Protein AF-A0A2G5E184-F1 (afdb_monomer)

Radius of gyration: 39.88 Å; Cα contacts (8 Å, |Δi|>4): 101; chains: 1; bounding box: 73×59×107 Å

Foldseek 3Di:
DEAAQPDFDDPDQLLVCCVVPPNLVNLLVVCCVPPPVLVVLVVVLVVVVVVPDPVVNVVSVVVNVVVSVVCVVVSSVVSSVVSRVCGGSVVCVVVVVHVYHDHPVCVVVVVVVVVVVVVVVVVVVVCVPVVVCVVVVVVVVVVVVVVVVVVLVVDPVSVVCVVVVVVVVLVPDDPVVSVVVVVVVVVVVD

InterPro domains:
  IPR011763 Acetyl-coenzyme A carboxyltransferase, C-terminal [PS50989] (1-130)
  IPR029045 ClpP/crotonase-like domain superfamily [SSF52096] (1-130)
  IPR034733 Acetyl-coenzyme A carboxylase carboxyl transferase subunit beta [PF01039] (1-118)
  IPR049076 Acetyl-CoA carboxylase [PTHR45728] (1-126)

Organism: Aquilegia coerulea (NCBI:txid218851)

Mean predicted aligned error: 12.2 Å

Solvent-accessible surface area (backbone atoms only — not comparable to full-atom values): 10664 Å² total; per-residue (Å²): 99,70,38,35,67,86,40,72,62,65,98,57,57,36,65,64,43,32,68,71,78,50,35,71,67,56,48,52,54,50,43,56,74,68,38,67,69,55,36,54,49,52,51,52,39,55,54,37,64,75,71,69,48,68,67,62,42,50,52,44,53,52,53,49,54,52,50,52,63,68,44,44,70,60,52,49,52,53,49,31,54,56,43,48,67,69,17,31,27,65,53,38,39,75,70,60,76,25,80,45,70,44,53,73,92,54,37,65,64,53,49,53,56,51,46,56,51,49,53,52,51,52,54,50,57,63,62,70,33,72,75,78,43,44,67,64,50,48,52,53,50,50,53,53,51,47,55,56,51,50,64,34,69,76,33,76,68,49,53,71,46,42,67,61,51,51,52,55,51,51,73,74,43,57,73,72,60,37,54,54,50,54,52,54,52,49,66,76,74,107

Structure (mmCIF, N/CA/C/O backbone):
data_AF-A0A2G5E184-F1
#
_entry.id   AF-A0A2G5E184-F1
#
loop_
_atom_site.group_PDB
_atom_site.id
_atom_site.type_symbol
_atom_site.label_atom_id
_atom_site.label_alt_id
_atom_site.label_comp_id
_atom_site.label_asym_id
_atom_site.label_entity_id
_atom_site.label_seq_id
_atom_site.pdbx_PDB_ins_code
_atom_site.Cartn_x
_atom_site.Cartn_y
_atom_site.Cartn_z
_atom_site.occupancy
_atom_site.B_iso_or_equiv
_atom_site.auth_seq_id
_atom_site.auth_comp_id
_atom_site.auth_asym_id
_atom_site.auth_atom_id
_atom_site.pdbx_PDB_model_num
ATOM 1 N N . MET A 1 1 ? 7.646 -1.156 -10.607 1.00 93.31 1 MET A N 1
ATOM 2 C CA . MET A 1 1 ? 7.656 -1.938 -9.361 1.00 93.31 1 MET A CA 1
ATOM 3 C C . MET A 1 1 ? 6.503 -2.937 -9.406 1.00 93.31 1 MET A C 1
ATOM 5 O O . MET A 1 1 ? 5.538 -2.663 -10.118 1.00 93.31 1 MET A O 1
ATOM 9 N N . TYR A 1 2 ? 6.636 -4.080 -8.738 1.00 97.06 2 TYR A N 1
ATOM 10 C CA . TYR A 1 2 ? 5.610 -5.126 -8.608 1.00 97.06 2 TYR A CA 1
ATOM 11 C C . TYR A 1 2 ? 5.508 -5.495 -7.127 1.00 97.06 2 TYR A C 1
ATOM 13 O O . TYR A 1 2 ? 6.483 -5.294 -6.402 1.00 97.06 2 TYR A O 1
ATOM 21 N N . ALA A 1 3 ? 4.369 -6.025 -6.699 1.00 97.62 3 ALA A N 1
ATOM 22 C CA . ALA A 1 3 ? 4.177 -6.530 -5.342 1.00 97.62 3 ALA A CA 1
ATOM 23 C C . ALA A 1 3 ? 3.533 -7.917 -5.389 1.00 97.62 3 ALA A C 1
ATOM 25 O O . ALA A 1 3 ? 2.797 -8.222 -6.325 1.00 97.62 3 ALA A O 1
ATOM 26 N N . GLU A 1 4 ? 3.814 -8.749 -4.393 1.00 96.94 4 GLU A N 1
ATOM 27 C CA . GLU A 1 4 ? 3.156 -10.047 -4.229 1.00 96.94 4 GLU A CA 1
ATOM 28 C C . GLU A 1 4 ? 1.764 -9.859 -3.597 1.00 96.94 4 GLU A C 1
ATOM 30 O O . GLU A 1 4 ? 1.488 -8.828 -2.980 1.00 96.94 4 GLU A O 1
ATOM 35 N N . ARG A 1 5 ? 0.849 -10.813 -3.786 1.00 95.69 5 ARG A N 1
ATOM 36 C CA . ARG A 1 5 ? -0.543 -10.704 -3.334 1.00 95.69 5 ARG A CA 1
ATOM 37 C C . ARG A 1 5 ? -0.678 -10.462 -1.830 1.00 95.69 5 ARG A C 1
ATOM 39 O O . ARG A 1 5 ? -1.477 -9.617 -1.432 1.00 95.69 5 ARG A O 1
ATOM 46 N N . THR A 1 6 ? 0.097 -11.158 -1.010 1.00 95.81 6 THR A N 1
ATOM 47 C CA . THR A 1 6 ? 0.139 -11.019 0.454 1.00 95.81 6 THR A CA 1
ATOM 48 C C . THR A 1 6 ? 1.060 -9.902 0.947 1.00 95.81 6 THR A C 1
ATOM 50 O O . THR A 1 6 ? 1.039 -9.577 2.136 1.00 95.81 6 THR A O 1
ATOM 53 N N . ALA A 1 7 ? 1.831 -9.274 0.055 1.00 95.81 7 ALA A N 1
ATOM 54 C CA . ALA A 1 7 ? 2.691 -8.159 0.418 1.00 95.81 7 ALA A CA 1
ATOM 55 C C . ALA A 1 7 ? 1.873 -6.978 0.963 1.00 95.81 7 ALA A C 1
ATOM 57 O O . ALA A 1 7 ? 0.823 -6.603 0.423 1.00 95.81 7 ALA A O 1
ATOM 58 N N . LYS A 1 8 ? 2.407 -6.372 2.025 1.00 95.81 8 LYS A N 1
ATOM 59 C CA . LYS A 1 8 ? 1.892 -5.151 2.639 1.00 95.81 8 LYS A CA 1
ATOM 60 C C . LYS A 1 8 ? 2.833 -3.984 2.368 1.00 95.81 8 LYS A C 1
ATOM 62 O O . LYS A 1 8 ? 4.040 -4.174 2.226 1.00 95.81 8 LYS A O 1
ATOM 67 N N . GLY A 1 9 ? 2.294 -2.775 2.333 1.00 94.75 9 GLY A N 1
ATOM 68 C CA . GLY A 1 9 ? 3.109 -1.570 2.327 1.00 94.75 9 GLY A CA 1
ATOM 69 C C . GLY A 1 9 ? 2.290 -0.291 2.390 1.00 94.75 9 GLY A C 1
ATOM 70 O O . GLY A 1 9 ? 1.296 -0.105 1.684 1.00 94.75 9 GLY A O 1
ATOM 71 N N . ASN A 1 10 ? 2.754 0.602 3.250 1.00 95.00 10 ASN A N 1
ATOM 72 C CA . ASN A 1 10 ? 2.227 1.937 3.459 1.00 95.00 10 ASN A CA 1
ATOM 73 C C . ASN A 1 10 ? 3.329 2.800 4.096 1.00 95.00 10 ASN A C 1
ATOM 75 O O . ASN A 1 10 ? 4.453 2.341 4.284 1.00 95.00 10 ASN A O 1
ATOM 79 N N . VAL A 1 11 ? 3.023 4.062 4.390 1.00 95.19 11 VAL A N 1
ATOM 80 C CA . VAL A 1 11 ? 3.985 5.026 4.947 1.00 95.19 11 VAL A CA 1
ATOM 81 C C . VAL A 1 11 ? 4.430 4.650 6.362 1.00 95.19 11 VAL A C 1
ATOM 83 O O . VAL A 1 11 ? 5.584 4.866 6.713 1.00 95.19 11 VAL A O 1
ATOM 86 N N . LEU A 1 12 ? 3.520 4.106 7.169 1.00 96.19 12 LEU A N 1
ATOM 87 C CA . LEU A 1 12 ? 3.770 3.664 8.539 1.00 96.19 12 LEU A CA 1
ATOM 88 C C . LEU A 1 12 ? 3.183 2.271 8.727 1.00 96.19 12 LEU A C 1
ATOM 90 O O . LEU A 1 12 ? 2.241 1.903 8.023 1.00 96.19 12 LEU A O 1
ATOM 94 N N . GLU A 1 13 ? 3.716 1.543 9.704 1.00 95.12 13 GLU A N 1
ATOM 95 C CA . GLU A 1 13 ? 3.107 0.303 10.172 1.00 95.12 13 GLU A CA 1
ATOM 96 C C . GLU A 1 13 ? 1.688 0.569 10.718 1.00 95.12 13 GLU A C 1
ATOM 98 O O . GLU A 1 13 ? 1.414 1.675 11.208 1.00 95.12 13 GLU A O 1
ATOM 103 N N . PRO A 1 14 ? 0.773 -0.413 10.630 1.00 96.62 14 PRO A N 1
ATOM 104 C CA . PRO A 1 14 ? -0.610 -0.278 11.085 1.00 96.62 14 PRO A CA 1
ATOM 105 C C . PRO A 1 14 ? -0.734 0.260 12.516 1.00 96.62 14 PRO A C 1
ATOM 107 O O . PRO A 1 14 ? -1.557 1.136 12.776 1.00 96.62 14 PRO A O 1
ATOM 110 N N . GLU A 1 15 ? 0.117 -0.214 13.424 1.00 95.06 15 GLU A N 1
AT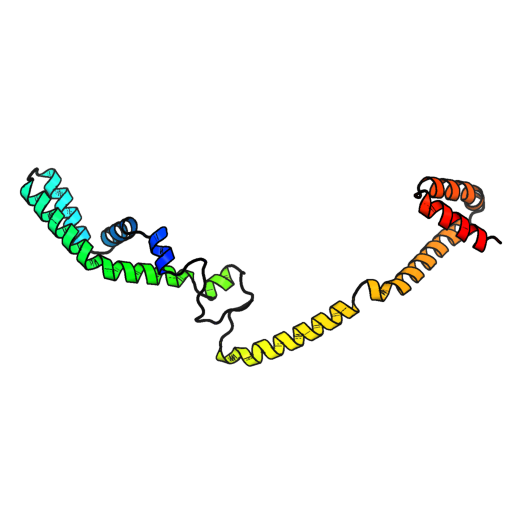OM 111 C CA . GLU A 1 15 ? 0.192 0.191 14.826 1.00 95.06 15 GLU A CA 1
ATOM 112 C C . GLU A 1 15 ? 0.540 1.681 14.957 1.00 95.06 15 GLU A C 1
ATOM 114 O O . GLU A 1 15 ? -0.166 2.438 15.622 1.00 95.06 15 GLU A O 1
ATOM 119 N N . GLY A 1 16 ? 1.561 2.147 14.233 1.00 96.12 16 GLY A N 1
ATOM 120 C CA . GLY A 1 16 ? 1.913 3.568 14.204 1.00 96.12 16 GLY A CA 1
ATOM 121 C C . GLY A 1 16 ? 0.831 4.431 13.546 1.00 96.12 16 GLY A C 1
ATOM 122 O O . GLY A 1 16 ? 0.606 5.578 13.938 1.00 96.12 16 GLY A O 1
ATOM 123 N N . MET A 1 17 ? 0.108 3.890 12.559 1.00 95.88 17 MET A N 1
ATOM 124 C CA . MET A 1 17 ? -0.996 4.602 11.915 1.00 95.88 17 MET A CA 1
ATOM 125 C C . MET A 1 17 ? -2.152 4.854 12.891 1.00 95.88 17 MET A C 1
ATOM 127 O O . MET A 1 17 ? -2.683 5.972 12.920 1.00 95.88 17 MET A O 1
ATOM 131 N N . ILE A 1 18 ? -2.549 3.848 13.678 1.00 96.56 18 ILE A N 1
ATOM 132 C CA . ILE A 1 18 ? -3.665 3.987 14.622 1.00 96.56 18 ILE A CA 1
ATOM 133 C C . ILE A 1 18 ? -3.325 4.958 15.755 1.00 96.56 18 ILE A C 1
ATOM 135 O O . ILE A 1 18 ? -4.170 5.769 16.122 1.00 96.56 18 ILE A O 1
ATOM 139 N N . GLU A 1 19 ? -2.078 4.991 16.226 1.00 95.12 19 GLU A N 1
ATOM 140 C CA . GLU A 1 19 ? -1.644 5.941 17.259 1.00 95.12 19 GLU A CA 1
ATOM 141 C C . GLU A 1 19 ? -1.741 7.407 16.811 1.00 95.12 19 GLU A C 1
ATOM 143 O O . GLU A 1 19 ? -1.894 8.309 17.636 1.00 95.12 19 GLU A O 1
ATOM 148 N N . ILE A 1 20 ? -1.701 7.663 15.502 1.00 95.69 20 ILE A N 1
ATOM 149 C CA . ILE A 1 20 ? -1.806 9.016 14.948 1.00 95.69 20 ILE A CA 1
ATOM 150 C C . ILE A 1 20 ? -3.247 9.336 14.543 1.00 95.69 20 ILE A C 1
ATOM 152 O O . ILE A 1 20 ? -3.762 10.408 14.869 1.00 95.69 20 ILE A O 1
ATOM 156 N N . LYS A 1 21 ? -3.896 8.434 13.798 1.00 94.56 21 LYS A N 1
ATOM 157 C CA . LYS A 1 21 ? -5.174 8.707 13.117 1.00 94.56 21 LYS A CA 1
ATOM 158 C C . LYS A 1 21 ? -6.400 8.110 13.796 1.00 94.56 21 LYS A C 1
ATOM 160 O O . LYS A 1 21 ? -7.506 8.544 13.489 1.00 94.56 21 LYS A O 1
ATOM 165 N N . PHE A 1 22 ? -6.232 7.128 14.672 1.00 95.94 22 PHE A N 1
ATOM 166 C CA . PHE A 1 22 ? -7.335 6.392 15.285 1.00 95.94 22 PHE A CA 1
ATOM 167 C C . PHE A 1 22 ? -7.047 6.131 16.765 1.00 95.94 22 PHE A C 1
ATOM 169 O O . PHE A 1 22 ? -6.906 4.994 17.219 1.00 95.94 22 PHE A O 1
ATOM 176 N N . ARG A 1 23 ? -6.893 7.234 17.504 1.00 94.44 23 ARG A N 1
ATOM 177 C CA . ARG A 1 23 ? -6.464 7.245 18.903 1.00 94.44 23 ARG A CA 1
ATOM 178 C C . ARG A 1 23 ? -7.585 6.739 19.804 1.00 94.44 23 ARG A C 1
ATOM 180 O O . ARG A 1 23 ? -8.706 6.461 19.378 1.00 94.44 23 ARG A O 1
ATOM 187 N N . THR A 1 24 ? -7.303 6.682 21.103 1.00 94.31 24 THR A N 1
ATOM 188 C CA . THR A 1 24 ? -8.262 6.250 22.127 1.00 94.31 24 THR A CA 1
ATOM 189 C C . THR A 1 24 ? -9.613 6.953 22.011 1.00 94.31 24 THR A C 1
ATOM 191 O O . THR A 1 24 ? -10.640 6.319 22.214 1.00 94.31 24 THR A O 1
ATOM 194 N N . LYS A 1 25 ? -9.645 8.238 21.639 1.00 95.69 25 LYS A N 1
ATOM 195 C CA . LYS A 1 25 ? -10.901 8.973 21.458 1.00 95.69 25 LYS A CA 1
ATOM 196 C C . LYS A 1 25 ? -11.768 8.349 20.358 1.00 95.69 25 LYS A C 1
ATOM 198 O O . LYS A 1 25 ? -12.926 8.028 20.610 1.00 95.69 25 LYS A O 1
ATOM 203 N N . GLU A 1 26 ? -11.207 8.145 19.171 1.00 96.81 26 GLU A N 1
ATOM 204 C CA . GLU A 1 26 ? -11.911 7.565 18.026 1.00 96.81 26 GLU A CA 1
ATOM 205 C C . GLU A 1 26 ? -12.304 6.096 18.290 1.00 96.81 26 GLU A C 1
ATOM 207 O O . GLU A 1 26 ? -13.384 5.652 17.885 1.00 96.81 26 GLU A O 1
ATOM 212 N N . LEU A 1 27 ? -11.486 5.356 19.052 1.00 95.94 27 LEU A N 1
ATOM 213 C CA . LEU A 1 27 ? -11.823 4.008 19.525 1.00 95.94 27 LEU A CA 1
ATOM 214 C C . LEU A 1 27 ? -13.053 4.012 20.446 1.00 95.94 27 LEU A C 1
ATOM 216 O O . LEU A 1 27 ? -13.963 3.210 20.241 1.00 95.94 27 LEU A O 1
ATOM 220 N N . LEU A 1 28 ? -13.115 4.923 21.423 1.00 95.75 28 LEU A N 1
ATOM 221 C CA . LEU A 1 28 ? -14.251 5.052 22.347 1.00 95.75 28 LEU A CA 1
ATOM 222 C C . LEU A 1 28 ? -15.544 5.468 21.626 1.00 95.75 28 LEU A C 1
ATOM 224 O O . LEU A 1 28 ? -16.632 4.994 21.970 1.00 95.75 28 LEU A O 1
ATOM 228 N N . GLU A 1 29 ? -15.438 6.322 20.606 1.00 95.94 29 GLU A N 1
ATOM 229 C CA . GLU A 1 29 ? -16.561 6.665 19.725 1.00 95.94 29 GLU A CA 1
ATOM 230 C C . GLU A 1 29 ? -17.058 5.428 18.960 1.00 95.94 29 GLU A C 1
ATOM 232 O O . GLU A 1 29 ? -18.263 5.170 18.913 1.00 95.94 29 GLU A O 1
ATOM 237 N N . CYS A 1 30 ? -16.147 4.601 18.437 1.00 96.19 30 CYS A N 1
ATOM 238 C CA . CYS A 1 30 ? -16.511 3.356 17.759 1.00 96.19 30 CYS A CA 1
ATOM 239 C C . CYS A 1 30 ? -17.146 2.324 18.694 1.00 96.19 30 CYS A C 1
ATOM 241 O O . CYS A 1 30 ? -18.148 1.716 18.317 1.00 96.19 30 CYS A O 1
ATOM 243 N N . MET A 1 31 ? -16.629 2.166 19.916 1.00 96.44 31 MET A N 1
ATOM 244 C CA . MET A 1 31 ? -17.258 1.327 20.943 1.00 96.44 31 MET A CA 1
ATOM 245 C C . MET A 1 31 ? -18.684 1.794 21.231 1.00 96.44 31 MET A C 1
ATOM 247 O O . MET A 1 31 ? -19.596 0.978 21.301 1.00 96.44 31 MET A O 1
ATOM 251 N N . GLY A 1 32 ? -18.895 3.110 21.335 1.00 95.19 32 GLY A N 1
ATOM 252 C CA . GLY A 1 32 ? -20.218 3.695 21.558 1.00 95.19 32 GLY A CA 1
ATOM 253 C C . GLY A 1 32 ? -21.198 3.539 20.402 1.00 95.19 32 GLY A C 1
ATOM 254 O O . GLY A 1 32 ? -22.386 3.741 20.614 1.00 95.19 32 GLY A O 1
ATOM 255 N N . ARG A 1 33 ? -20.723 3.179 19.208 1.00 96.81 33 ARG A N 1
ATOM 256 C CA . ARG A 1 33 ? -21.561 2.922 18.033 1.00 96.81 33 ARG A CA 1
ATOM 257 C C . ARG A 1 33 ? -21.873 1.438 17.832 1.00 96.81 33 ARG A C 1
ATOM 259 O O . ARG A 1 33 ? -22.867 1.128 17.187 1.00 96.81 33 ARG A O 1
ATOM 266 N N . LEU A 1 34 ? -21.012 0.540 18.315 1.00 96.25 34 LEU A N 1
ATOM 267 C CA . LEU A 1 34 ? -21.062 -0.889 17.982 1.00 96.25 34 LEU A CA 1
ATOM 268 C C . LEU A 1 34 ? -21.329 -1.809 19.184 1.00 96.25 34 LEU A C 1
ATOM 270 O O . LEU A 1 34 ? -21.931 -2.864 18.998 1.00 96.25 34 LEU A O 1
ATOM 274 N N . ASP A 1 35 ? -20.898 -1.460 20.402 1.00 97.00 35 ASP A N 1
ATOM 275 C CA . ASP A 1 35 ? -21.120 -2.299 21.588 1.00 97.00 35 ASP A CA 1
ATOM 276 C C . ASP A 1 35 ? -22.494 -2.016 22.209 1.00 97.00 35 ASP A C 1
ATOM 278 O O . ASP A 1 35 ? -22.711 -0.975 22.829 1.00 97.00 35 ASP A O 1
ATOM 282 N N . GLN A 1 36 ? -23.418 -2.973 22.085 1.00 96.88 36 GLN A N 1
ATOM 283 C CA . GLN A 1 36 ? -24.790 -2.826 22.582 1.00 96.88 36 GLN A CA 1
ATOM 284 C C . GLN A 1 36 ? -24.855 -2.546 24.090 1.00 96.88 36 GLN A C 1
ATOM 286 O O . GLN A 1 36 ? -25.691 -1.769 24.545 1.00 96.88 36 GLN A O 1
ATOM 291 N N . HIS A 1 37 ? -23.969 -3.154 24.884 1.00 96.06 37 HIS A N 1
ATOM 292 C CA . HIS A 1 37 ? -23.958 -2.943 26.329 1.00 96.06 37 HIS A CA 1
ATOM 293 C C . HIS A 1 37 ? -23.551 -1.506 26.681 1.00 96.06 37 HIS A C 1
ATOM 295 O O . HIS A 1 37 ? -24.204 -0.859 27.499 1.00 96.06 37 HIS A O 1
ATOM 301 N N . LEU A 1 38 ? -22.521 -0.975 26.019 1.00 95.62 38 LEU A N 1
ATOM 302 C CA . LEU A 1 38 ? -22.089 0.408 26.184 1.00 95.62 38 LEU A CA 1
ATOM 303 C C . LEU A 1 38 ? -23.154 1.415 25.728 1.00 95.62 38 LEU A C 1
ATOM 305 O O . LEU A 1 38 ? -23.320 2.449 26.375 1.00 95.62 38 LEU A O 1
ATOM 309 N N . ILE A 1 39 ? -23.878 1.111 24.645 1.00 96.75 39 ILE A N 1
ATOM 310 C CA . ILE A 1 39 ? -25.011 1.915 24.160 1.00 96.75 39 ILE A CA 1
ATOM 311 C C . ILE A 1 39 ? -26.092 1.995 25.242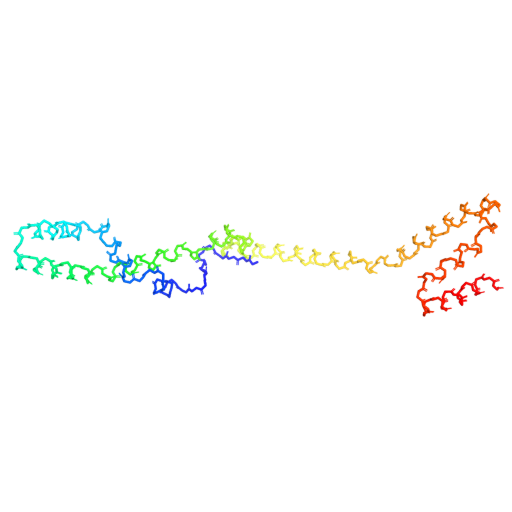 1.00 96.75 39 ILE A C 1
ATOM 313 O O . ILE A 1 39 ? -26.420 3.092 25.692 1.00 96.75 39 ILE A O 1
ATOM 317 N N . ASN A 1 40 ? -26.546 0.848 25.755 1.00 97.06 40 ASN A N 1
ATOM 318 C CA . ASN A 1 40 ? -27.580 0.786 26.791 1.00 97.06 40 ASN A CA 1
ATOM 319 C C . ASN A 1 40 ? -27.159 1.528 28.077 1.00 97.06 40 ASN A C 1
ATOM 321 O O . ASN A 1 40 ? -27.965 2.223 28.702 1.00 97.06 40 ASN A O 1
ATOM 325 N N . LEU A 1 41 ? -25.887 1.412 28.482 1.00 95.38 41 LEU A N 1
ATOM 326 C CA . LEU A 1 41 ? -25.347 2.131 29.642 1.00 95.38 41 LEU A CA 1
ATOM 327 C C . LEU A 1 41 ? -25.313 3.648 29.412 1.00 95.38 41 LEU A C 1
ATOM 329 O O . LEU A 1 41 ? -25.629 4.415 30.323 1.00 95.38 41 LEU A O 1
ATOM 333 N N . LYS A 1 42 ? -24.947 4.097 28.204 1.00 94.25 42 LYS A N 1
ATOM 334 C CA . LYS A 1 42 ? -24.945 5.521 27.837 1.00 94.25 42 LYS A CA 1
ATOM 335 C C . LYS A 1 42 ? -26.362 6.091 27.786 1.00 94.25 42 LYS A C 1
ATOM 337 O O . LYS A 1 42 ? -26.567 7.195 28.283 1.00 94.25 42 LYS A O 1
ATOM 342 N N . GLU A 1 43 ? -27.333 5.350 27.264 1.00 94.69 43 GLU A N 1
ATOM 343 C CA . GLU A 1 43 ? -28.753 5.729 27.294 1.00 94.69 43 GLU A CA 1
ATOM 344 C C . GLU A 1 43 ? -29.275 5.839 28.732 1.00 94.69 43 GLU A C 1
ATOM 346 O O . GLU A 1 43 ? -29.851 6.862 29.107 1.00 94.69 43 GLU A O 1
ATOM 351 N N . SER A 1 44 ? -28.974 4.844 29.574 1.00 92.69 44 SER A N 1
ATOM 352 C CA . SER A 1 44 ? -29.329 4.855 31.001 1.00 92.69 44 SER A CA 1
ATOM 353 C C . SER A 1 44 ? -28.710 6.047 31.738 1.00 92.69 44 SER A C 1
ATOM 355 O O . SER A 1 44 ? -29.360 6.674 32.574 1.00 92.69 44 SER A O 1
ATOM 357 N N . LEU A 1 45 ? -27.468 6.414 31.401 1.00 93.19 45 LEU A N 1
ATOM 358 C CA . LEU A 1 45 ? -26.798 7.590 31.959 1.00 93.19 45 LEU A CA 1
ATOM 359 C C . LEU A 1 45 ? -27.495 8.894 31.548 1.00 93.19 45 LEU A C 1
ATOM 361 O O . LEU A 1 45 ? -27.609 9.801 32.372 1.00 93.19 45 LEU A O 1
ATOM 365 N N . GLN A 1 46 ? -27.955 9.010 30.2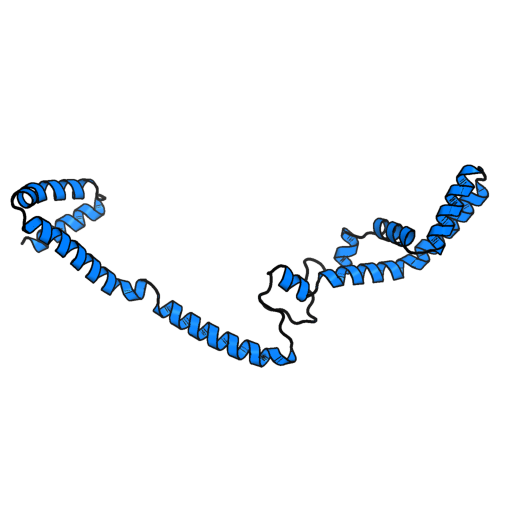98 1.00 91.44 46 GLN A N 1
ATOM 366 C CA . GLN A 1 46 ? -28.696 10.192 29.846 1.00 91.44 46 GLN A CA 1
ATOM 367 C C . GLN A 1 46 ? -30.061 10.301 30.530 1.00 91.44 46 GLN A C 1
ATOM 369 O O . GLN A 1 46 ? -30.428 11.389 30.969 1.00 91.44 46 GLN A O 1
ATOM 374 N N . ALA A 1 47 ? -30.771 9.183 30.706 1.00 89.69 47 ALA A N 1
ATOM 375 C CA . ALA A 1 47 ? -32.028 9.157 31.449 1.00 89.69 47 ALA A CA 1
ATOM 376 C C . ALA A 1 47 ? -31.835 9.581 32.920 1.00 89.69 47 ALA A C 1
ATOM 378 O O . ALA A 1 47 ? -32.554 10.450 33.413 1.00 89.69 47 ALA A O 1
ATOM 379 N N . ALA A 1 48 ? -30.810 9.050 33.598 1.00 88.00 48 ALA A N 1
ATOM 380 C CA . ALA A 1 48 ? -30.505 9.376 34.996 1.00 88.00 48 ALA A CA 1
ATOM 381 C C . ALA A 1 48 ? -30.054 10.837 35.207 1.00 88.00 48 ALA A C 1
ATOM 383 O O . ALA A 1 48 ? -30.285 11.425 36.263 1.00 88.00 48 ALA A O 1
ATOM 384 N N . ARG A 1 49 ? -29.434 11.463 34.195 1.00 86.00 49 ARG A N 1
ATOM 385 C CA . ARG A 1 49 ? -29.114 12.903 34.228 1.00 86.00 49 ARG A CA 1
ATOM 386 C C . ARG A 1 49 ? -30.365 13.779 34.250 1.00 86.00 49 ARG A C 1
ATOM 388 O O . ARG A 1 49 ? -30.318 14.853 34.839 1.00 86.00 49 ARG A O 1
ATOM 395 N N . GLY A 1 50 ? -31.458 13.325 33.636 1.00 81.75 50 GLY A N 1
ATOM 396 C CA . GLY A 1 50 ? -32.748 14.014 33.671 1.00 81.75 50 GLY A CA 1
ATOM 397 C C . GLY A 1 50 ? -33.468 13.900 35.019 1.00 81.75 50 GLY A C 1
ATOM 398 O O . GLY A 1 50 ? -34.215 14.804 35.375 1.00 81.75 50 GLY A O 1
ATOM 399 N N . SER A 1 51 ? -33.229 12.826 35.783 1.00 77.50 51 SER A N 1
ATOM 400 C CA . SER A 1 51 ? -33.884 12.583 37.079 1.00 77.50 51 SER A CA 1
ATOM 401 C C . SER A 1 51 ? -33.160 13.198 38.284 1.00 77.50 51 SER A C 1
ATOM 403 O O . SER A 1 51 ? -33.761 13.315 39.347 1.00 77.50 51 SER A O 1
ATOM 405 N N . GLY A 1 52 ? -31.896 13.612 38.137 1.00 78.19 52 GLY A N 1
ATOM 406 C CA . GLY A 1 52 ? -31.182 14.416 39.137 1.00 78.19 52 GLY A CA 1
ATOM 407 C C . GLY A 1 52 ? -30.566 13.657 40.321 1.00 78.19 52 GLY A C 1
ATOM 408 O O . GLY A 1 52 ? -30.185 14.309 41.287 1.00 78.19 52 GLY A O 1
ATOM 409 N N . ASP A 1 53 ? -30.430 12.324 40.263 1.00 82.88 53 ASP A N 1
ATOM 410 C CA . ASP A 1 53 ? -29.764 11.526 41.311 1.00 82.88 53 ASP A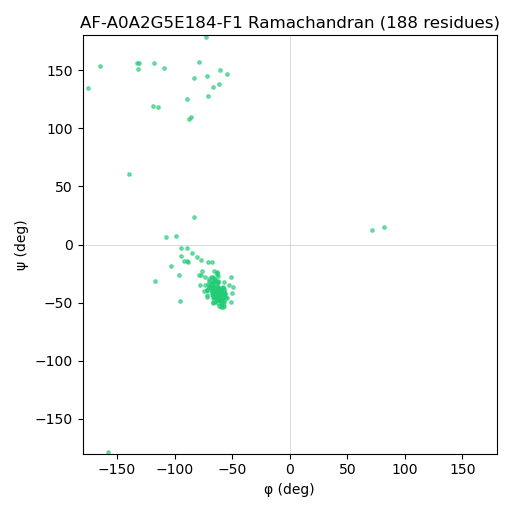 CA 1
ATOM 411 C C . ASP A 1 53 ? -28.240 11.425 41.058 1.00 82.88 53 ASP A C 1
ATOM 413 O O . ASP A 1 53 ? -27.809 10.711 40.140 1.00 82.88 53 ASP A O 1
ATOM 417 N N . PRO A 1 54 ? -27.388 12.100 41.857 1.00 84.50 54 PRO A N 1
ATOM 418 C CA . PRO A 1 54 ? -25.942 12.093 41.649 1.00 84.50 54 PRO A CA 1
ATOM 419 C C . PRO A 1 54 ? -25.296 10.717 41.879 1.00 84.50 54 PRO A C 1
ATOM 421 O O . PRO A 1 54 ? -24.269 10.421 41.263 1.00 84.50 54 PRO A O 1
ATOM 424 N N . GLY A 1 55 ? -25.878 9.871 42.739 1.00 88.19 55 GLY A N 1
ATOM 425 C CA . GLY A 1 55 ? -25.314 8.568 43.104 1.00 88.19 55 GLY A CA 1
ATOM 426 C C . GLY A 1 55 ? -25.413 7.555 41.965 1.00 88.19 55 GLY A C 1
ATOM 427 O O . GLY A 1 55 ? -24.427 6.901 41.614 1.00 88.19 55 GLY A O 1
ATOM 428 N N . VAL A 1 56 ? -26.582 7.486 41.323 1.00 88.75 56 VAL A N 1
ATOM 429 C CA . VAL A 1 56 ? -26.825 6.613 40.161 1.00 88.75 56 VAL A CA 1
ATOM 430 C C . VAL A 1 56 ? -25.987 7.053 38.959 1.00 88.75 56 VAL A C 1
ATOM 432 O O . VAL A 1 56 ? -25.403 6.216 38.266 1.00 88.75 56 VAL A O 1
ATOM 435 N N . VAL A 1 57 ? -25.859 8.366 38.738 1.00 91.50 57 VAL A N 1
ATOM 436 C CA . VAL A 1 57 ? -25.030 8.922 37.657 1.00 91.50 57 VAL A CA 1
ATOM 437 C C . VAL A 1 57 ? -23.561 8.524 37.819 1.00 91.50 57 VAL A C 1
ATOM 439 O O . VAL A 1 57 ? -22.921 8.148 36.833 1.00 91.50 57 VAL A O 1
ATOM 442 N N . GLU A 1 58 ? -23.008 8.581 39.033 1.00 92.81 58 GLU A N 1
ATOM 443 C CA . GLU A 1 58 ? -21.608 8.204 39.248 1.00 92.81 58 GLU A CA 1
ATOM 444 C C . GLU A 1 58 ? -21.394 6.688 39.128 1.00 92.81 58 GLU A C 1
ATOM 446 O O . GLU A 1 58 ? -20.434 6.261 38.481 1.00 92.81 58 GLU A O 1
ATOM 451 N N . ALA A 1 59 ? -22.327 5.870 39.626 1.00 93.88 59 ALA A N 1
ATOM 452 C CA . ALA A 1 59 ? -22.287 4.417 39.450 1.00 93.88 59 ALA A CA 1
ATOM 453 C C . ALA A 1 59 ? -22.274 4.012 37.962 1.00 93.88 59 ALA A C 1
ATOM 455 O O . ALA A 1 59 ? -21.446 3.198 37.544 1.00 93.88 59 ALA A O 1
ATOM 456 N N . LEU A 1 60 ? -23.124 4.634 37.136 1.00 94.25 60 LEU A N 1
ATOM 457 C CA . LEU A 1 60 ? -23.175 4.381 35.692 1.00 94.25 60 LEU A CA 1
ATOM 458 C C . LEU A 1 60 ? -21.881 4.801 34.979 1.00 94.25 60 LEU A C 1
ATOM 460 O O . LEU A 1 60 ? -21.381 4.062 34.132 1.00 94.25 60 LEU A O 1
ATOM 464 N N . LYS A 1 61 ? -21.270 5.937 35.346 1.00 94.75 61 LYS A N 1
ATOM 465 C CA . LYS A 1 61 ? -19.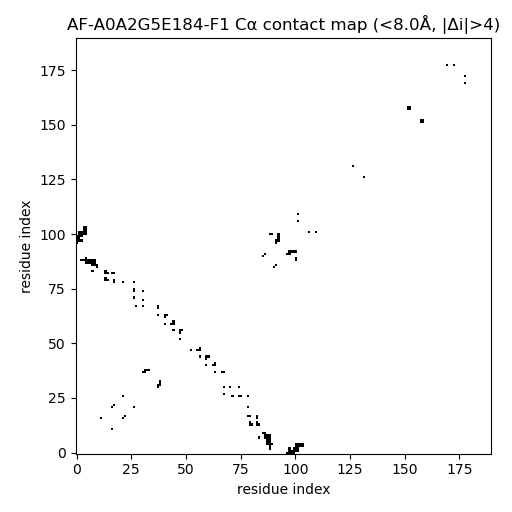959 6.333 34.791 1.00 94.75 61 LYS A CA 1
ATOM 466 C C . LYS A 1 61 ? -18.852 5.339 35.137 1.00 94.75 61 LYS A C 1
ATOM 468 O O . LYS A 1 61 ? -17.941 5.140 34.333 1.00 94.75 61 LYS A O 1
ATOM 473 N N . VAL A 1 62 ? -18.873 4.757 36.337 1.00 96.31 62 VAL A N 1
ATOM 474 C CA . VAL A 1 62 ? -17.900 3.727 36.736 1.00 96.31 62 VAL A CA 1
ATOM 475 C C . VAL A 1 62 ? -18.093 2.461 35.900 1.00 96.31 62 VAL A C 1
ATOM 477 O O . VAL A 1 62 ? -17.111 1.922 35.389 1.00 96.31 62 VAL A O 1
ATOM 480 N N . GLN A 1 63 ? -19.339 2.029 35.683 1.00 96.19 63 GLN A N 1
ATOM 481 C CA . GLN A 1 63 ? -19.644 0.874 34.830 1.00 96.19 63 GLN A CA 1
ATOM 482 C C . GLN A 1 63 ? -19.215 1.096 33.375 1.00 96.19 63 GLN A C 1
ATOM 484 O O . GLN A 1 63 ? -18.570 0.223 32.794 1.00 96.19 63 GLN A O 1
ATOM 489 N N . ILE A 1 64 ? -19.483 2.281 32.813 1.00 96.19 64 ILE A N 1
ATOM 490 C CA . ILE A 1 64 ? -19.040 2.651 31.461 1.00 96.19 64 ILE A CA 1
ATOM 491 C C . ILE A 1 64 ? -17.514 2.588 31.369 1.00 96.19 64 ILE A C 1
ATOM 493 O O . ILE A 1 64 ? -16.994 1.868 30.523 1.00 96.19 64 ILE A O 1
ATOM 497 N N . ARG A 1 65 ? -16.786 3.243 32.285 1.00 96.19 65 ARG A N 1
ATOM 498 C CA . ARG A 1 65 ? -15.310 3.216 32.297 1.00 96.19 65 ARG A CA 1
ATOM 499 C C . ARG A 1 65 ? -14.752 1.796 32.431 1.00 96.19 65 ARG A C 1
ATOM 501 O O . ARG A 1 65 ? -13.748 1.467 31.801 1.00 96.19 65 ARG A O 1
ATOM 508 N N . SER A 1 66 ? -15.400 0.946 33.228 1.00 97.25 66 SER A N 1
ATOM 509 C CA . SER A 1 66 ? -15.030 -0.467 33.369 1.00 97.25 66 SER A CA 1
ATOM 510 C C . SER A 1 66 ? -15.190 -1.224 32.046 1.00 97.25 66 SER A C 1
ATOM 512 O O . SER A 1 66 ? -14.256 -1.896 31.604 1.00 97.25 66 SER A O 1
ATOM 514 N N . ARG A 1 67 ? -16.331 -1.057 31.363 1.00 96.75 67 ARG A N 1
ATOM 515 C CA . ARG A 1 67 ? -16.596 -1.688 30.064 1.00 96.75 67 ARG A CA 1
ATOM 516 C C . ARG A 1 67 ? -15.655 -1.180 28.972 1.00 96.75 67 ARG A C 1
ATOM 518 O O . ARG A 1 67 ? -15.110 -1.993 28.233 1.00 96.75 67 ARG A O 1
ATOM 525 N N . GLU A 1 68 ? -15.409 0.127 28.900 1.00 96.75 68 GLU A N 1
ATOM 526 C CA . GLU A 1 68 ? -14.454 0.728 27.953 1.00 96.75 68 GLU A CA 1
ATOM 527 C C . GLU A 1 68 ? -13.055 0.133 28.133 1.00 96.75 68 GLU A C 1
ATOM 529 O O . GLU A 1 68 ? -12.425 -0.284 27.163 1.00 96.75 68 GLU A O 1
ATOM 534 N N . LYS A 1 69 ? -12.598 -0.005 29.384 1.00 96.69 69 LYS A N 1
ATOM 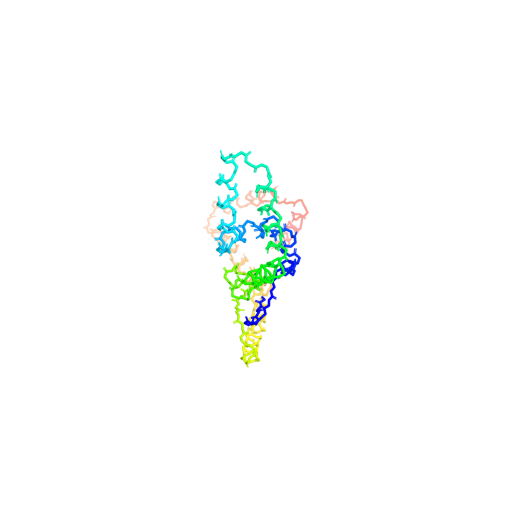535 C CA . LYS A 1 69 ? -11.302 -0.617 29.698 1.00 96.69 69 LYS A CA 1
ATOM 536 C C . LYS A 1 69 ? -11.226 -2.089 29.279 1.00 96.69 69 LYS A C 1
ATOM 538 O O . LYS A 1 69 ? -10.177 -2.522 28.812 1.00 96.69 69 LYS A O 1
ATOM 543 N N . GLN A 1 70 ? -12.311 -2.850 29.433 1.00 96.56 70 GLN A N 1
ATOM 544 C CA . GLN A 1 70 ? -12.378 -4.251 28.993 1.00 96.56 70 GLN A CA 1
ATOM 545 C C . GLN A 1 70 ? -12.341 -4.384 27.466 1.00 96.56 70 GLN A C 1
ATOM 547 O O . GLN A 1 70 ? -11.717 -5.304 26.944 1.00 96.56 70 GLN A O 1
ATOM 552 N N . LEU A 1 71 ? -13.010 -3.476 26.751 1.00 96.81 71 LEU A N 1
ATOM 553 C CA . LEU A 1 71 ? -13.110 -3.509 25.292 1.00 96.81 71 LEU A CA 1
ATOM 554 C C . LEU A 1 71 ? -11.856 -2.987 24.590 1.00 96.81 71 LEU A C 1
ATOM 556 O O . LEU A 1 71 ? -11.584 -3.393 23.459 1.00 96.81 71 LEU A O 1
ATOM 560 N N . LEU A 1 72 ? -11.096 -2.105 25.244 1.00 95.94 72 LEU A N 1
ATOM 561 C CA . LEU A 1 72 ? -9.974 -1.399 24.633 1.00 95.94 72 LEU A CA 1
ATOM 562 C C . LEU A 1 72 ? -8.972 -2.321 23.915 1.00 95.94 72 LEU A C 1
ATOM 564 O O . LEU A 1 72 ? -8.722 -2.062 22.741 1.00 95.94 72 LEU A O 1
ATOM 568 N N . PRO A 1 73 ? -8.466 -3.426 24.504 1.00 96.75 73 PRO A N 1
ATOM 569 C CA . PRO A 1 73 ? -7.497 -4.284 23.817 1.00 96.75 73 PRO A CA 1
ATOM 570 C C . PRO A 1 73 ? -8.045 -4.906 22.526 1.00 96.75 73 PRO A C 1
ATOM 572 O O . PRO A 1 73 ? -7.334 -4.999 21.528 1.00 96.75 73 PRO A O 1
ATOM 575 N N . VAL A 1 74 ? -9.322 -5.303 22.527 1.00 97.00 74 VAL A N 1
ATOM 576 C CA . VAL A 1 74 ? -9.976 -5.918 21.363 1.00 97.00 74 VAL A CA 1
ATOM 577 C C . VAL A 1 74 ? -10.215 -4.876 20.273 1.00 97.00 74 VAL A C 1
ATOM 579 O O . VAL A 1 74 ? -9.931 -5.124 19.104 1.00 97.00 74 VAL A O 1
ATOM 582 N N . TYR A 1 75 ? -10.683 -3.683 20.640 1.00 97.38 75 TYR A N 1
ATOM 583 C CA . TYR A 1 75 ? -10.895 -2.599 19.679 1.00 97.38 75 TYR A CA 1
ATOM 584 C C . TYR A 1 75 ? -9.587 -2.064 19.094 1.00 97.38 75 TYR A C 1
ATOM 586 O O . TYR A 1 75 ? -9.569 -1.706 17.918 1.00 97.38 75 TYR A O 1
ATOM 594 N N . THR A 1 76 ? -8.489 -2.076 19.854 1.00 96.88 76 THR A N 1
ATOM 595 C CA . THR A 1 76 ? -7.156 -1.791 19.312 1.00 96.88 76 THR A CA 1
ATOM 596 C C . THR A 1 76 ? -6.778 -2.809 18.237 1.00 96.88 76 THR A C 1
ATOM 598 O O . THR A 1 76 ? -6.401 -2.404 17.146 1.00 96.88 76 THR A O 1
ATOM 601 N N . GLN A 1 77 ? -6.966 -4.114 18.474 1.00 97.00 77 GLN A N 1
ATOM 602 C CA . GLN A 1 77 ? -6.701 -5.141 17.452 1.00 97.00 77 GLN A CA 1
ATOM 603 C C . GLN A 1 77 ? -7.577 -4.964 16.204 1.00 97.00 77 GLN A C 1
ATOM 605 O O . GLN A 1 77 ? -7.093 -5.105 15.081 1.00 97.00 77 GLN A O 1
ATOM 610 N N . ILE A 1 78 ? -8.857 -4.621 16.384 1.00 97.00 78 ILE A N 1
ATOM 611 C CA . ILE A 1 78 ? -9.769 -4.326 15.270 1.00 97.00 78 ILE A CA 1
ATOM 612 C C . ILE A 1 78 ? -9.265 -3.120 14.471 1.00 97.00 78 ILE A C 1
ATOM 614 O O . ILE A 1 78 ? -9.253 -3.169 13.242 1.00 97.00 78 ILE A O 1
ATOM 618 N N . ALA A 1 79 ? -8.827 -2.056 15.144 1.00 97.25 79 ALA A N 1
ATOM 619 C CA . ALA A 1 79 ? -8.283 -0.872 14.493 1.00 97.25 79 ALA A CA 1
ATOM 620 C C . ALA A 1 79 ? -6.980 -1.164 13.743 1.00 97.25 79 ALA A C 1
ATOM 622 O O . ALA A 1 79 ? -6.847 -0.751 12.592 1.00 97.25 79 ALA A O 1
ATOM 623 N N . THR A 1 80 ? -6.060 -1.927 14.340 1.00 96.81 80 THR A N 1
ATOM 624 C CA . THR A 1 80 ? -4.845 -2.401 13.663 1.00 96.81 80 THR A CA 1
ATOM 625 C C . THR A 1 80 ? -5.217 -3.187 12.412 1.00 96.81 80 THR A C 1
ATOM 627 O O . THR A 1 80 ? -4.729 -2.895 11.324 1.00 96.81 80 THR A O 1
ATOM 630 N N . ARG A 1 81 ? -6.161 -4.131 12.517 1.00 96.69 81 ARG A N 1
ATOM 631 C CA . ARG A 1 81 ? -6.612 -4.919 11.366 1.00 96.69 81 ARG A CA 1
ATOM 632 C C . ARG A 1 81 ? -7.274 -4.059 10.291 1.00 96.69 81 ARG A C 1
ATOM 634 O O . ARG A 1 81 ? -7.088 -4.312 9.105 1.00 96.69 81 ARG A O 1
ATOM 641 N N . PHE A 1 82 ? -8.039 -3.046 10.683 1.00 96.50 82 PHE A N 1
ATOM 642 C CA . PHE A 1 82 ? -8.628 -2.089 9.753 1.00 96.50 82 PHE A CA 1
ATOM 643 C C . PHE A 1 82 ? -7.546 -1.295 9.008 1.00 96.50 82 PHE A C 1
ATOM 645 O O . PHE A 1 82 ? -7.611 -1.178 7.785 1.00 96.50 82 PHE A O 1
ATOM 652 N N . ALA A 1 83 ? -6.516 -0.826 9.717 1.00 96.81 83 ALA A N 1
ATOM 653 C CA . ALA A 1 83 ? -5.355 -0.173 9.121 1.00 96.81 83 ALA A CA 1
ATOM 654 C C . ALA A 1 83 ? -4.629 -1.099 8.124 1.00 96.81 83 ALA A C 1
ATOM 656 O O . ALA A 1 83 ? -4.394 -0.693 6.989 1.00 96.81 83 ALA A O 1
ATOM 657 N N . GLU A 1 84 ? -4.396 -2.367 8.476 1.00 95.88 84 GLU A N 1
ATOM 658 C CA . GLU A 1 84 ? -3.767 -3.357 7.586 1.00 95.88 84 GLU A CA 1
ATOM 659 C C . GLU A 1 84 ? -4.499 -3.554 6.249 1.00 95.88 84 GLU A C 1
ATOM 661 O O . GLU A 1 84 ? -3.866 -3.834 5.229 1.00 95.88 84 GLU A O 1
ATOM 666 N N . LEU A 1 85 ? -5.830 -3.417 6.217 1.00 95.75 85 LEU A N 1
ATOM 667 C CA . LEU A 1 85 ? -6.605 -3.545 4.975 1.00 95.75 85 LEU A CA 1
ATOM 668 C C . LEU A 1 85 ? -6.279 -2.428 3.970 1.00 95.75 85 LEU A C 1
ATOM 670 O O . LEU A 1 85 ? -6.441 -2.611 2.759 1.00 95.75 85 LEU A O 1
ATOM 674 N N . HIS A 1 86 ? -5.769 -1.288 4.445 1.00 94.94 86 HIS A N 1
ATOM 675 C CA . HIS A 1 86 ? -5.292 -0.199 3.596 1.00 94.94 86 HIS A CA 1
ATOM 676 C C . HIS A 1 86 ? -3.878 -0.423 3.039 1.00 94.94 86 HIS A C 1
ATOM 678 O O . HIS A 1 86 ? -3.472 0.293 2.117 1.00 94.94 86 HIS A O 1
ATOM 684 N N . ASP A 1 87 ? -3.157 -1.428 3.523 1.00 96.62 87 ASP A N 1
ATOM 685 C CA . ASP A 1 87 ? -1.748 -1.646 3.184 1.00 96.62 87 ASP A CA 1
ATOM 686 C C . ASP A 1 87 ? -1.576 -2.706 2.088 1.00 96.62 87 ASP A C 1
ATOM 688 O O . ASP A 1 87 ? -0.466 -3.123 1.778 1.00 96.62 87 ASP A O 1
ATOM 692 N N . THR A 1 88 ? -2.674 -3.164 1.485 1.00 96.69 88 THR A N 1
ATOM 693 C CA . THR A 1 88 ? -2.681 -4.290 0.543 1.00 96.69 88 THR A CA 1
ATOM 694 C C . THR A 1 88 ? -2.048 -3.958 -0.813 1.00 96.69 88 THR A C 1
ATOM 696 O O . THR A 1 88 ? -2.233 -2.874 -1.376 1.00 96.69 88 THR A O 1
ATOM 699 N N . SER A 1 89 ? -1.377 -4.947 -1.407 1.00 96.88 89 SER A N 1
ATOM 700 C CA . SER A 1 89 ? -0.865 -4.904 -2.787 1.00 96.88 89 SER A CA 1
ATOM 701 C C . SER A 1 89 ? -1.944 -4.537 -3.824 1.00 96.88 89 SER A C 1
ATOM 703 O O . SER A 1 89 ? -1.688 -3.788 -4.768 1.00 96.88 89 SER A O 1
ATOM 705 N N . LEU A 1 90 ? -3.189 -4.973 -3.614 1.00 96.19 90 LEU A N 1
ATOM 706 C CA . LEU A 1 90 ? -4.336 -4.601 -4.449 1.00 96.19 90 LEU A CA 1
ATOM 707 C C . LEU A 1 90 ? -4.628 -3.096 -4.401 1.00 96.19 90 LEU A C 1
ATOM 709 O O . LEU A 1 90 ? -4.906 -2.478 -5.434 1.00 96.19 90 LEU A O 1
ATOM 713 N N . ARG A 1 91 ? -4.524 -2.474 -3.219 1.00 96.31 91 ARG A N 1
ATOM 714 C CA . ARG A 1 91 ? -4.655 -1.021 -3.080 1.00 96.31 91 ARG A CA 1
ATOM 715 C C . ARG A 1 91 ? -3.493 -0.291 -3.751 1.00 96.31 91 ARG A C 1
ATOM 717 O O . ARG 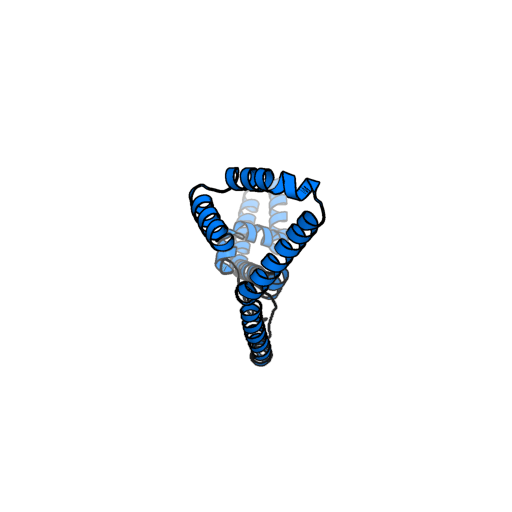A 1 91 ? -3.734 0.727 -4.397 1.00 96.31 91 ARG A O 1
ATOM 724 N N . MET A 1 92 ? -2.270 -0.819 -3.672 1.00 97.25 92 MET A N 1
ATOM 725 C CA . MET A 1 92 ? -1.119 -0.275 -4.406 1.00 97.25 92 MET A CA 1
ATOM 726 C C . MET A 1 92 ? -1.356 -0.272 -5.923 1.00 97.25 92 MET A C 1
ATOM 728 O O . MET A 1 92 ? -1.134 0.745 -6.582 1.00 97.25 92 MET A O 1
ATOM 732 N N . ALA A 1 93 ? -1.853 -1.381 -6.479 1.00 96.31 93 ALA A N 1
ATOM 733 C CA . ALA A 1 93 ? -2.180 -1.474 -7.902 1.00 96.31 93 ALA A CA 1
ATOM 734 C C . ALA A 1 93 ? -3.311 -0.510 -8.285 1.00 96.31 93 ALA A C 1
ATOM 736 O O . ALA A 1 93 ? -3.192 0.224 -9.261 1.00 96.31 93 ALA A O 1
ATOM 737 N N . SER A 1 94 ? -4.359 -0.426 -7.460 1.00 96.31 94 SER A N 1
ATOM 738 C CA . SER A 1 94 ? -5.489 0.494 -7.671 1.00 96.31 94 SER A CA 1
ATOM 739 C C . SER A 1 94 ? -5.076 1.969 -7.645 1.00 96.31 94 SER A C 1
ATOM 741 O O . SER A 1 94 ? -5.726 2.813 -8.257 1.00 96.31 94 SER A O 1
ATOM 743 N N . LYS A 1 95 ? -3.998 2.302 -6.926 1.00 96.44 95 LYS A N 1
ATOM 744 C CA . LYS A 1 95 ? -3.398 3.644 -6.906 1.00 96.44 95 LYS A CA 1
ATOM 745 C C . LYS A 1 95 ? -2.335 3.858 -7.984 1.00 96.44 95 LYS A C 1
ATOM 747 O O . LYS A 1 95 ? -1.815 4.963 -8.085 1.00 96.44 95 LYS A O 1
ATOM 752 N N . GLY A 1 96 ? -2.007 2.836 -8.772 1.00 96.50 96 GLY A N 1
ATOM 753 C CA . GLY A 1 96 ? -1.024 2.916 -9.851 1.00 96.50 96 GLY A CA 1
ATOM 754 C C . GLY A 1 96 ? 0.430 3.036 -9.387 1.00 96.50 96 GLY A C 1
ATOM 755 O O . GLY A 1 96 ? 1.297 3.336 -10.204 1.00 96.50 96 GLY A O 1
ATOM 756 N N . VAL A 1 97 ? 0.731 2.802 -8.101 1.00 97.25 97 VAL A N 1
ATOM 757 C CA . VAL A 1 97 ? 2.118 2.876 -7.594 1.00 97.25 97 VAL A CA 1
ATOM 758 C C . VAL A 1 97 ? 2.947 1.648 -7.993 1.00 97.25 97 VAL A C 1
ATOM 760 O O . VAL A 1 97 ? 4.173 1.714 -8.096 1.00 97.25 97 VAL A O 1
ATOM 763 N N . ILE A 1 98 ? 2.281 0.526 -8.283 1.00 97.25 98 ILE A N 1
ATOM 764 C CA . ILE A 1 98 ? 2.878 -0.679 -8.870 1.00 97.25 98 ILE A CA 1
ATOM 765 C C . ILE A 1 98 ? 2.244 -0.974 -10.229 1.00 97.25 98 ILE A C 1
ATOM 767 O O . ILE A 1 98 ? 1.118 -0.570 -10.501 1.00 97.25 98 ILE A O 1
ATOM 771 N N . LYS A 1 99 ? 2.975 -1.698 -11.085 1.00 96.12 99 LYS A N 1
ATOM 772 C CA . LYS A 1 99 ? 2.485 -2.083 -12.418 1.00 96.12 99 LYS A CA 1
ATOM 773 C C . LYS A 1 99 ? 1.453 -3.203 -12.349 1.00 96.12 99 LYS A C 1
ATOM 775 O O . LYS A 1 99 ? 0.513 -3.197 -13.128 1.00 96.12 99 LYS A O 1
ATOM 780 N N . GLU A 1 100 ? 1.682 -4.172 -11.468 1.00 95.94 100 GLU A N 1
ATOM 781 C CA . GLU A 1 100 ? 0.869 -5.380 -11.354 1.00 95.94 100 GLU A CA 1
ATOM 782 C C . GLU A 1 100 ? 1.158 -6.083 -10.022 1.00 95.94 100 GLU A C 1
ATOM 784 O O . GLU A 1 100 ? 2.263 -5.950 -9.474 1.00 95.94 100 GLU A O 1
ATOM 789 N N . VAL A 1 101 ? 0.168 -6.830 -9.528 1.00 97.56 101 VAL A N 1
ATOM 790 C CA . VAL A 1 101 ? 0.324 -7.782 -8.424 1.00 97.56 101 VAL A CA 1
ATOM 791 C C . VAL A 1 101 ? 0.700 -9.139 -9.009 1.00 97.56 101 VAL A C 1
ATOM 793 O O . VAL A 1 101 ? -0.002 -9.643 -9.879 1.00 97.56 101 VAL A O 1
ATOM 796 N N . VAL A 1 102 ? 1.805 -9.720 -8.549 1.00 97.38 102 VAL A N 1
ATOM 797 C CA . VAL A 1 102 ? 2.374 -10.949 -9.113 1.00 97.38 102 VAL A CA 1
ATOM 798 C C . VAL A 1 102 ? 2.387 -12.035 -8.049 1.00 97.38 102 VAL A C 1
ATOM 800 O O . VAL A 1 102 ? 3.058 -11.893 -7.030 1.00 97.38 102 VAL A O 1
ATOM 803 N N . ASP A 1 103 ? 1.685 -13.136 -8.300 1.00 97.12 103 ASP A N 1
ATOM 804 C CA . ASP A 1 103 ? 1.675 -14.278 -7.386 1.00 97.12 103 ASP A CA 1
ATOM 805 C C . ASP A 1 103 ? 3.058 -14.943 -7.322 1.00 97.12 103 ASP A C 1
ATOM 807 O O . ASP A 1 103 ? 3.710 -15.166 -8.350 1.00 97.12 103 ASP A O 1
ATOM 811 N N . TRP A 1 104 ? 3.504 -15.276 -6.105 1.00 96.81 104 TRP A N 1
ATOM 812 C CA . TRP A 1 104 ? 4.848 -15.809 -5.857 1.00 96.81 104 TRP A CA 1
ATOM 813 C C . TRP A 1 104 ? 5.152 -17.069 -6.676 1.00 96.81 104 TRP A C 1
ATOM 815 O O . TRP A 1 104 ? 6.228 -17.178 -7.264 1.00 96.81 104 TRP A O 1
ATOM 825 N N . GLU A 1 105 ? 4.182 -17.978 -6.784 1.00 97.38 105 GLU A N 1
ATOM 826 C CA . GLU A 1 105 ? 4.293 -19.237 -7.530 1.00 97.38 105 GLU A CA 1
ATOM 827 C C . GLU A 1 105 ? 4.665 -19.019 -9.008 1.00 97.38 105 GLU A C 1
ATOM 829 O O . GLU A 1 105 ? 5.526 -19.706 -9.556 1.00 97.38 105 GLU A O 1
ATOM 834 N N . ASN A 1 106 ? 4.091 -17.989 -9.638 1.00 95.19 106 ASN A N 1
ATOM 835 C CA . ASN A 1 106 ? 4.302 -17.675 -11.053 1.00 95.19 106 ASN A CA 1
ATOM 836 C C . ASN A 1 106 ? 5.419 -16.644 -11.290 1.00 95.19 106 ASN A C 1
ATOM 838 O O . ASN A 1 106 ? 5.763 -16.347 -12.443 1.00 95.19 106 ASN A O 1
ATOM 842 N N . SER A 1 107 ? 6.012 -16.111 -10.217 1.00 96.81 107 SER A N 1
ATOM 843 C CA . SER A 1 107 ? 6.960 -14.993 -10.262 1.00 96.81 107 SER A CA 1
ATOM 844 C C . SER A 1 107 ? 8.163 -15.269 -11.168 1.00 96.81 107 SER A C 1
ATOM 846 O O . SER A 1 107 ? 8.528 -14.424 -11.985 1.00 96.81 107 SER A O 1
ATOM 848 N N . ARG A 1 108 ? 8.743 -16.476 -11.109 1.00 97.62 108 ARG A N 1
ATOM 849 C CA . ARG A 1 108 ? 9.912 -16.855 -11.921 1.00 97.62 108 ARG A CA 1
ATOM 850 C C . ARG A 1 108 ? 9.626 -16.759 -13.421 1.00 97.62 108 ARG A C 1
ATOM 852 O O . ARG A 1 108 ? 10.394 -16.141 -14.155 1.00 97.62 108 ARG A O 1
ATOM 859 N N . SER A 1 109 ? 8.524 -17.357 -13.873 1.00 97.50 109 SER A N 1
ATOM 860 C CA . SER A 1 109 ? 8.126 -17.352 -15.289 1.00 97.50 109 SER A CA 1
ATOM 861 C C . SER A 1 109 ? 7.773 -15.940 -15.759 1.00 97.50 109 SER A C 1
ATOM 863 O O . SER A 1 109 ? 8.215 -15.504 -16.828 1.00 97.50 109 SER A O 1
ATOM 865 N N . PHE A 1 110 ? 7.040 -15.196 -14.925 1.00 97.31 110 PHE A N 1
ATOM 866 C CA . PHE A 1 110 ? 6.677 -13.807 -15.180 1.00 97.31 110 PHE A CA 1
ATOM 867 C C . PHE A 1 110 ? 7.917 -12.924 -15.380 1.00 97.31 110 PHE A C 1
ATOM 869 O O . PHE A 1 110 ? 8.056 -12.260 -16.413 1.00 97.31 110 PHE A O 1
ATOM 876 N N . PHE A 1 111 ? 8.857 -12.953 -14.430 1.00 97.56 111 PHE A N 1
ATOM 877 C CA . PHE A 1 111 ? 10.051 -12.113 -14.478 1.00 97.56 111 PHE A CA 1
ATOM 878 C C . PHE A 1 111 ? 11.040 -12.533 -15.560 1.00 97.56 111 PHE A C 1
ATOM 880 O O . PHE A 1 111 ? 11.623 -11.650 -16.183 1.00 97.56 111 PHE A O 1
ATOM 887 N N . TYR A 1 112 ? 11.178 -13.829 -15.859 1.00 97.69 112 TYR A N 1
ATOM 888 C CA . TYR A 1 112 ? 12.003 -14.298 -16.976 1.00 97.69 112 TYR A CA 1
ATOM 889 C C . TYR A 1 112 ? 11.549 -13.680 -18.307 1.00 97.69 112 TYR A C 1
ATOM 891 O O . TYR A 1 112 ? 12.330 -13.021 -18.998 1.00 97.69 112 TYR A O 1
ATOM 899 N N . LYS A 1 113 ? 10.254 -13.805 -18.634 1.00 97.25 113 LYS A N 1
ATOM 900 C CA . LYS A 1 113 ? 9.682 -13.238 -19.868 1.00 97.25 113 LYS A CA 1
ATOM 901 C C . LYS A 1 113 ? 9.804 -11.716 -19.887 1.00 97.25 113 LYS A C 1
ATOM 903 O O . LYS A 1 113 ? 10.183 -11.124 -20.898 1.00 97.25 113 LYS A O 1
ATOM 908 N N . ARG A 1 114 ? 9.500 -11.069 -18.758 1.00 96.00 114 ARG A N 1
ATOM 909 C CA . ARG A 1 114 ? 9.527 -9.609 -18.632 1.00 96.00 114 ARG A CA 1
ATOM 910 C C . ARG A 1 114 ? 10.934 -9.036 -18.781 1.00 96.00 114 ARG A C 1
ATOM 912 O O . ARG A 1 114 ? 11.078 -8.003 -19.433 1.00 96.00 114 ARG A O 1
ATOM 919 N N . LEU A 1 115 ? 11.936 -9.680 -18.185 1.00 96.69 115 LEU A N 1
ATOM 920 C CA . LEU A 1 115 ? 13.332 -9.258 -18.253 1.00 96.69 115 LEU A CA 1
ATOM 921 C C . LEU A 1 115 ? 13.870 -9.403 -19.673 1.00 96.69 115 LEU A C 1
ATOM 923 O O . LEU A 1 115 ? 14.359 -8.417 -20.214 1.00 96.69 115 LEU A O 1
ATOM 927 N N . ASN A 1 116 ? 13.695 -10.569 -20.302 1.00 95.94 116 ASN A N 1
ATOM 928 C CA . ASN A 1 116 ? 14.135 -10.792 -21.683 1.00 95.94 116 ASN A CA 1
ATOM 929 C C . ASN A 1 116 ? 13.545 -9.746 -22.632 1.00 95.94 116 ASN A C 1
ATOM 931 O O . ASN A 1 116 ? 14.269 -9.126 -23.407 1.00 95.94 116 ASN A O 1
ATOM 935 N N . ARG A 1 117 ? 12.241 -9.471 -22.499 1.00 95.25 117 ARG A N 1
ATOM 936 C CA . ARG A 1 117 ? 11.577 -8.419 -23.272 1.00 95.25 117 ARG A CA 1
ATOM 937 C C . ARG A 1 117 ? 12.193 -7.041 -23.016 1.00 95.25 117 ARG A C 1
ATOM 939 O O . ARG A 1 117 ? 12.425 -6.300 -23.958 1.00 95.25 117 ARG A O 1
ATOM 946 N N . ARG A 1 118 ? 12.458 -6.683 -21.754 1.00 93.38 118 ARG A N 1
ATOM 947 C CA . ARG A 1 118 ? 13.025 -5.374 -21.380 1.00 93.38 118 ARG A CA 1
ATOM 948 C C . ARG A 1 118 ? 14.466 -5.190 -21.845 1.00 93.38 118 ARG A C 1
ATOM 950 O O . ARG A 1 118 ? 14.821 -4.081 -22.224 1.00 93.38 118 ARG A O 1
ATOM 957 N N . VAL A 1 119 ? 15.274 -6.247 -21.820 1.00 93.88 119 VAL A N 1
ATOM 958 C CA . VAL A 1 119 ? 16.645 -6.225 -22.346 1.00 93.88 119 VAL A CA 1
ATOM 959 C C . VAL A 1 119 ? 16.618 -6.046 -23.862 1.00 93.88 119 VAL A C 1
ATOM 961 O O . VAL A 1 119 ? 17.316 -5.175 -24.366 1.00 93.88 119 VAL A O 1
ATOM 964 N N . ALA A 1 120 ? 15.762 -6.785 -24.575 1.00 92.00 120 ALA A N 1
ATOM 965 C CA . ALA A 1 120 ? 15.591 -6.620 -26.018 1.00 92.00 120 ALA A CA 1
ATOM 966 C C . ALA A 1 120 ? 15.093 -5.209 -26.388 1.00 92.00 120 ALA A C 1
ATOM 968 O O . ALA A 1 120 ? 15.697 -4.555 -27.233 1.00 92.00 120 ALA A O 1
ATOM 969 N N . GLU A 1 121 ? 14.056 -4.705 -25.706 1.00 90.44 121 GLU A N 1
ATOM 970 C CA . GLU A 1 121 ? 13.575 -3.319 -25.848 1.00 90.44 121 GLU A CA 1
ATOM 971 C C . GLU A 1 121 ? 14.708 -2.311 -25.608 1.00 90.44 121 GLU A C 1
ATOM 973 O O . GLU A 1 121 ? 14.891 -1.386 -26.391 1.00 90.44 121 GLU A O 1
ATOM 978 N N . GLY A 1 122 ? 15.497 -2.502 -24.547 1.00 86.69 122 GLY A N 1
ATOM 979 C CA . GLY A 1 122 ? 16.622 -1.628 -24.221 1.00 86.69 122 GLY A CA 1
ATOM 980 C C . GLY A 1 122 ? 17.724 -1.638 -25.280 1.00 86.69 122 GLY A C 1
ATOM 981 O O . GLY A 1 122 ? 18.299 -0.590 -25.561 1.00 86.69 122 GLY A O 1
ATOM 982 N N . SER A 1 123 ? 18.009 -2.790 -25.889 1.00 84.31 123 SER A N 1
ATOM 983 C CA . SER A 1 123 ? 18.956 -2.883 -27.003 1.00 84.31 123 SER A CA 1
ATOM 984 C C . SER A 1 123 ? 18.437 -2.171 -28.251 1.00 84.31 123 SER A C 1
ATOM 986 O O . SER A 1 123 ? 19.201 -1.454 -28.883 1.00 84.31 123 SER A O 1
ATOM 988 N N . LEU A 1 124 ? 17.146 -2.302 -28.574 1.00 79.62 124 LEU A N 1
ATOM 989 C CA . LEU A 1 124 ? 16.543 -1.615 -29.721 1.00 79.62 124 LEU A CA 1
ATOM 990 C C . LEU A 1 124 ? 16.534 -0.095 -29.542 1.00 79.62 124 LEU A C 1
ATOM 992 O O . LEU A 1 124 ? 16.936 0.616 -30.449 1.00 79.62 124 LEU A O 1
ATOM 996 N N . VAL A 1 125 ? 16.168 0.405 -28.360 1.00 77.19 125 VAL A N 1
ATOM 997 C CA . VAL A 1 125 ? 16.181 1.852 -28.070 1.00 77.19 125 VAL A CA 1
ATOM 998 C C . VAL A 1 125 ? 17.592 2.444 -28.162 1.00 77.19 125 VAL A C 1
ATOM 1000 O O . VAL A 1 125 ? 17.746 3.599 -28.534 1.00 77.19 125 VAL A O 1
ATOM 1003 N N . LYS A 1 126 ? 18.637 1.668 -27.849 1.00 69.19 126 LYS A N 1
ATOM 1004 C CA . LYS A 1 126 ? 20.029 2.103 -28.062 1.00 69.19 126 LYS A CA 1
ATOM 1005 C C . LYS A 1 126 ? 20.417 2.166 -29.540 1.00 69.19 126 LYS A C 1
ATOM 1007 O O . LYS A 1 126 ? 21.290 2.949 -29.896 1.00 69.19 126 LYS A O 1
ATOM 1012 N N . VAL A 1 127 ? 19.831 1.306 -30.369 1.00 67.69 127 VAL A N 1
ATOM 1013 C CA . VAL A 1 127 ? 20.057 1.296 -31.821 1.00 67.69 127 VAL A CA 1
ATOM 1014 C C . VAL A 1 127 ? 19.267 2.418 -32.496 1.00 67.69 127 VAL A C 1
ATOM 1016 O O . VAL A 1 127 ? 19.788 3.053 -33.401 1.00 67.69 127 VAL A O 1
ATOM 1019 N N . ASP A 1 128 ? 18.076 2.731 -31.993 1.00 66.88 128 ASP A N 1
ATOM 1020 C CA . ASP A 1 128 ? 17.216 3.830 -32.453 1.00 66.88 128 ASP A CA 1
ATOM 1021 C C . ASP A 1 128 ? 17.598 5.193 -31.828 1.00 66.88 128 ASP A C 1
ATOM 1023 O O . ASP A 1 128 ? 16.782 6.102 -31.679 1.00 66.88 128 ASP A O 1
ATOM 1027 N N . ASP A 1 129 ? 18.854 5.336 -31.394 1.00 73.88 129 ASP A N 1
ATOM 1028 C CA . ASP A 1 129 ? 19.385 6.601 -30.898 1.00 73.88 129 ASP A CA 1
ATOM 1029 C C . ASP A 1 129 ? 19.542 7.575 -32.080 1.00 73.88 129 ASP A C 1
ATOM 1031 O O . ASP A 1 129 ? 20.214 7.224 -33.051 1.00 73.88 129 ASP A O 1
ATOM 1035 N N . PRO A 1 130 ? 18.998 8.806 -32.016 1.00 68.00 130 PRO A N 1
ATOM 1036 C CA . PRO A 1 130 ? 19.139 9.803 -33.080 1.00 68.00 130 PRO A CA 1
ATOM 1037 C C . PRO A 1 130 ? 20.588 10.043 -33.524 1.00 68.00 130 PRO A C 1
ATOM 1039 O O . PRO A 1 130 ? 20.828 10.385 -34.680 1.00 68.00 130 PRO A O 1
ATOM 1042 N N . ARG A 1 131 ? 21.557 9.833 -32.622 1.00 75.56 131 ARG A N 1
ATOM 1043 C CA . ARG A 1 131 ? 22.995 9.938 -32.912 1.00 75.56 131 ARG A CA 1
ATOM 1044 C C . ARG A 1 131 ? 23.4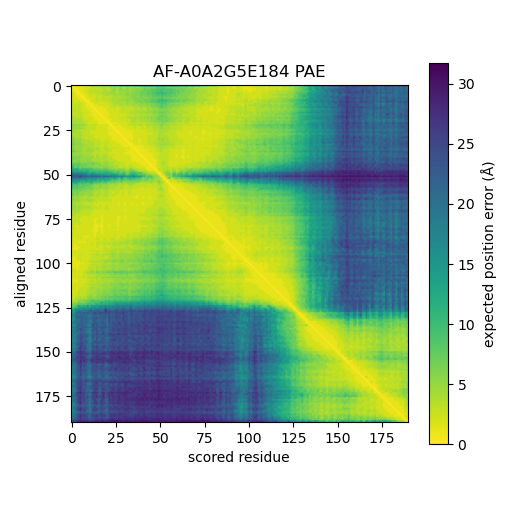77 8.891 -33.914 1.00 75.56 131 ARG A C 1
ATOM 1046 O O . ARG A 1 131 ? 24.389 9.166 -34.682 1.00 75.56 131 ARG A O 1
ATOM 1053 N N . ASN A 1 132 ? 22.848 7.718 -33.952 1.00 74.69 132 ASN A N 1
ATOM 1054 C CA . ASN A 1 132 ? 23.187 6.665 -34.911 1.00 74.69 132 ASN A CA 1
ATOM 1055 C C . ASN A 1 132 ? 22.762 7.021 -36.345 1.00 74.69 132 ASN A C 1
ATOM 1057 O O . ASN A 1 132 ? 23.233 6.395 -37.289 1.00 74.69 132 ASN A O 1
ATOM 1061 N N . TYR A 1 133 ? 21.900 8.029 -36.509 1.00 79.56 133 TYR A N 1
ATOM 1062 C CA . TYR A 1 133 ? 21.418 8.518 -37.801 1.00 79.56 133 TYR A CA 1
ATOM 1063 C C . TYR A 1 133 ? 22.012 9.885 -38.168 1.00 79.56 133 TYR A C 1
ATOM 1065 O O . TYR A 1 133 ? 21.598 10.485 -39.156 1.00 79.56 133 TYR A O 1
ATOM 1073 N N . GLU A 1 134 ? 22.959 10.418 -37.386 1.00 83.06 134 GLU A N 1
ATOM 1074 C CA . GLU A 1 134 ? 23.457 11.786 -37.564 1.00 83.06 134 GLU A CA 1
ATOM 1075 C C . GLU A 1 134 ? 24.151 11.989 -38.918 1.00 83.06 134 GLU A C 1
ATOM 1077 O O . GLU A 1 134 ? 23.931 13.013 -39.560 1.00 83.06 134 GLU A O 1
ATOM 1082 N N . GLU A 1 135 ? 24.901 10.995 -39.395 1.00 82.56 135 GLU A N 1
ATOM 1083 C CA . GLU A 1 135 ? 25.562 11.013 -40.707 1.00 82.56 135 GLU A CA 1
ATOM 1084 C C . GLU A 1 135 ? 24.541 11.042 -41.859 1.00 82.56 135 GLU A C 1
ATOM 1086 O O . GLU A 1 135 ? 24.564 11.942 -42.696 1.00 82.56 135 GLU A O 1
ATOM 1091 N N . GLN A 1 136 ? 23.547 10.152 -41.829 1.00 84.56 136 GLN A N 1
ATOM 1092 C CA . GLN A 1 136 ? 22.457 10.109 -42.816 1.00 84.56 136 GLN A CA 1
ATOM 1093 C C . GLN A 1 136 ? 21.603 11.388 -42.776 1.00 84.56 136 GLN A C 1
ATOM 1095 O O . GLN A 1 136 ? 21.147 11.893 -43.801 1.00 84.56 136 GLN A O 1
ATOM 1100 N N . LEU A 1 137 ? 21.401 11.961 -41.585 1.00 84.12 137 LEU A N 1
ATOM 1101 C CA . LEU A 1 137 ? 20.729 13.248 -41.421 1.00 84.12 137 LEU A CA 1
ATOM 1102 C C . LEU A 1 137 ? 21.568 14.408 -41.967 1.00 84.12 137 LEU A C 1
ATOM 1104 O O . LEU A 1 137 ? 20.986 15.374 -42.460 1.00 84.12 137 LEU A O 1
ATOM 1108 N N . GLN A 1 138 ? 22.900 14.357 -41.877 1.00 87.56 138 GLN A N 1
ATOM 1109 C CA . GLN A 1 138 ? 23.775 15.349 -42.503 1.00 87.56 138 GLN A CA 1
ATOM 1110 C C . GLN A 1 138 ? 23.683 15.271 -44.029 1.00 87.56 138 GLN A C 1
ATOM 1112 O O . GLN A 1 138 ? 23.487 16.312 -44.656 1.00 87.56 138 GLN A O 1
ATOM 1117 N N . GLU A 1 139 ? 23.713 14.072 -44.615 1.00 88.25 139 GLU A N 1
ATOM 1118 C CA . GLU A 1 139 ? 23.529 13.874 -46.061 1.00 88.25 139 GLU A CA 1
ATOM 1119 C C . GLU A 1 139 ? 22.193 14.454 -46.550 1.00 88.25 139 GLU A C 1
ATOM 1121 O O . GLU A 1 139 ? 22.171 15.285 -47.459 1.00 88.25 139 GLU A O 1
ATOM 1126 N N . LEU A 1 140 ? 21.084 14.131 -45.875 1.00 91.12 140 LEU A N 1
ATOM 1127 C CA . LEU A 1 140 ? 19.760 14.667 -46.213 1.00 91.12 140 LEU A CA 1
ATOM 1128 C C . LEU A 1 140 ? 19.672 16.196 -46.054 1.00 91.12 140 LEU A C 1
ATOM 1130 O O . LEU A 1 140 ? 18.945 16.864 -46.795 1.00 91.12 140 LEU A O 1
ATOM 1134 N N . ARG A 1 141 ? 20.401 16.788 -45.095 1.00 92.81 141 ARG A N 1
ATOM 1135 C CA . ARG A 1 141 ? 20.489 18.255 -44.961 1.00 92.81 141 ARG A CA 1
ATOM 1136 C C . ARG A 1 141 ? 21.227 18.869 -46.146 1.00 92.81 141 ARG A C 1
ATOM 1138 O O . ARG A 1 141 ? 20.776 19.901 -46.639 1.00 92.81 141 ARG A O 1
ATOM 1145 N N . VAL A 1 142 ? 22.318 18.253 -46.602 1.00 91.56 142 VAL A N 1
ATOM 1146 C CA . VAL A 1 142 ? 23.065 18.709 -47.783 1.00 91.56 142 VAL A CA 1
ATOM 1147 C C . VAL A 1 142 ? 22.190 18.614 -49.030 1.00 91.56 142 VAL A C 1
ATOM 1149 O O . VAL A 1 142 ? 22.065 19.604 -49.745 1.00 91.56 142 VAL A O 1
ATOM 1152 N N . GLU A 1 143 ? 21.516 17.484 -49.248 1.00 91.88 143 GLU A N 1
ATOM 1153 C CA . GLU A 1 143 ? 20.613 17.284 -50.388 1.00 91.88 143 GLU A CA 1
ATOM 1154 C C . GLU A 1 143 ? 19.474 18.314 -50.404 1.00 91.88 143 GLU A C 1
ATOM 1156 O O . GLU A 1 143 ? 19.189 18.929 -51.432 1.00 91.88 143 GLU A O 1
ATOM 1161 N N . LYS A 1 144 ? 18.871 18.596 -49.243 1.00 92.88 144 LYS A N 1
ATOM 1162 C CA . LYS A 1 144 ? 17.849 19.642 -49.117 1.00 92.88 144 LYS A CA 1
ATOM 1163 C C . LYS A 1 144 ? 18.381 21.021 -49.514 1.00 92.88 144 LYS A C 1
ATOM 1165 O O . LYS A 1 144 ? 17.703 21.738 -50.250 1.00 92.88 144 LYS A O 1
ATOM 1170 N N . ILE A 1 145 ? 19.553 21.415 -49.012 1.00 91.06 145 ILE A N 1
ATOM 1171 C CA . ILE A 1 145 ? 20.159 22.714 -49.343 1.00 91.06 145 ILE A CA 1
ATOM 1172 C C . ILE A 1 145 ? 20.514 22.775 -50.830 1.00 91.06 145 ILE A C 1
ATOM 11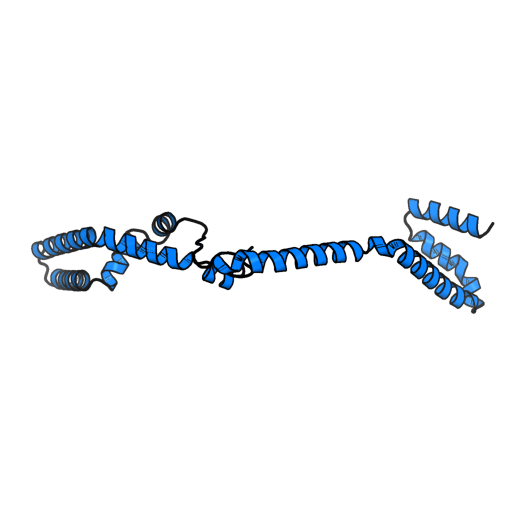74 O O . ILE A 1 145 ? 20.266 23.798 -51.466 1.00 91.06 145 ILE A O 1
ATOM 1178 N N . LEU A 1 146 ? 21.024 21.680 -51.398 1.00 90.31 146 LEU A N 1
ATOM 1179 C CA . LEU A 1 146 ? 21.310 21.573 -52.824 1.00 90.31 146 LEU A CA 1
ATOM 1180 C C . LEU A 1 146 ? 20.048 21.817 -53.654 1.00 90.31 146 LEU A C 1
ATOM 1182 O O . LEU A 1 146 ? 20.067 22.688 -54.512 1.00 90.31 146 LEU A O 1
ATOM 1186 N N . LEU A 1 147 ? 18.938 21.139 -53.347 1.00 90.56 147 LEU A N 1
ATOM 1187 C CA . LEU A 1 147 ? 17.661 21.342 -54.040 1.00 90.56 147 LEU A CA 1
ATOM 1188 C C . LEU A 1 147 ? 17.185 22.802 -53.971 1.00 90.56 147 LEU A C 1
ATOM 1190 O O . LEU A 1 147 ? 16.728 23.359 -54.970 1.00 90.56 147 LEU A O 1
ATOM 1194 N N . GLN A 1 148 ? 17.326 23.446 -52.809 1.00 88.19 148 GLN A N 1
ATOM 1195 C CA . GLN A 1 148 ? 16.973 24.859 -52.649 1.00 88.19 148 GLN A CA 1
ATOM 1196 C C . GLN A 1 148 ? 17.864 25.768 -53.509 1.00 88.19 148 GLN A C 1
ATOM 1198 O O . GLN A 1 148 ? 17.355 26.664 -54.180 1.00 88.19 148 GLN A O 1
ATOM 1203 N N . LEU A 1 149 ? 19.175 25.526 -53.544 1.00 87.25 149 LEU A N 1
ATOM 1204 C CA . LEU A 1 149 ? 20.109 26.301 -54.364 1.00 87.25 149 LEU A CA 1
ATOM 1205 C C . LEU A 1 149 ? 19.933 26.039 -55.866 1.00 87.25 149 LEU A C 1
ATOM 1207 O O . LEU A 1 149 ? 20.029 26.978 -56.651 1.00 87.25 149 LEU A O 1
ATOM 1211 N N . SER A 1 150 ? 19.612 24.808 -56.269 1.00 87.00 150 SER A N 1
ATOM 1212 C CA . SER A 1 150 ? 19.286 24.470 -57.658 1.00 87.00 150 SER A CA 1
ATOM 1213 C C . SER A 1 150 ? 18.068 25.249 -58.145 1.00 87.00 150 SER A C 1
ATOM 1215 O O . SER A 1 150 ? 18.127 25.834 -59.220 1.00 87.00 150 SER A O 1
ATOM 1217 N N . SER A 1 151 ? 17.016 25.357 -57.324 1.00 87.06 151 SER A N 1
ATOM 1218 C CA . SER A 1 151 ? 15.829 26.147 -57.683 1.00 87.06 151 SER A CA 1
ATOM 1219 C C . SER A 1 151 ? 16.132 27.640 -57.876 1.00 87.06 151 SER A C 1
ATOM 1221 O O . SER A 1 151 ? 15.543 28.285 -58.737 1.00 87.06 151 SER A O 1
ATOM 1223 N N . ILE A 1 152 ? 17.097 28.183 -57.125 1.00 86.25 152 ILE A N 1
ATOM 1224 C CA . ILE A 1 152 ? 17.582 29.561 -57.295 1.00 86.25 152 ILE A CA 1
ATOM 1225 C C . ILE A 1 152 ? 18.402 29.688 -58.585 1.00 86.25 152 ILE A C 1
ATOM 1227 O O . ILE A 1 152 ? 18.281 30.683 -59.293 1.00 86.25 152 ILE A O 1
ATOM 1231 N N . GLY A 1 153 ? 19.215 28.678 -58.911 1.00 81.31 153 GLY A N 1
ATOM 1232 C CA . GLY A 1 153 ? 20.057 28.647 -60.109 1.00 81.31 153 GLY A CA 1
ATOM 1233 C C . GLY A 1 153 ? 19.290 28.661 -61.434 1.00 81.31 153 GLY A C 1
ATOM 1234 O O . GLY A 1 153 ? 19.827 29.108 -62.444 1.00 81.31 153 GLY A O 1
ATOM 1235 N N . GLU A 1 154 ? 18.032 28.223 -61.434 1.00 85.62 154 GLU A N 1
ATOM 1236 C CA . GLU A 1 154 ? 17.160 28.242 -62.615 1.00 85.62 154 GLU A CA 1
ATOM 1237 C C . GLU A 1 154 ? 16.584 29.642 -62.928 1.00 85.62 154 GLU A C 1
ATOM 1239 O O . GLU A 1 154 ? 16.080 29.870 -64.028 1.00 85.62 154 GLU A O 1
ATOM 1244 N N . SER A 1 155 ? 16.692 30.604 -62.001 1.00 89.88 155 SER A N 1
ATOM 1245 C CA . SER A 1 155 ? 16.137 31.960 -62.111 1.00 89.88 155 SER A CA 1
ATOM 1246 C C . SER A 1 155 ? 17.239 33.023 -62.163 1.00 89.88 155 SER A C 1
ATOM 1248 O O . SER A 1 155 ? 18.007 33.222 -61.220 1.00 89.88 155 SER A O 1
ATOM 1250 N N . THR A 1 156 ? 17.314 33.769 -63.269 1.00 86.25 156 THR A N 1
ATOM 1251 C CA . THR A 1 156 ? 18.355 34.794 -63.476 1.00 86.25 156 THR A CA 1
ATOM 1252 C C . THR A 1 156 ? 18.234 35.976 -62.514 1.00 86.25 156 THR A C 1
ATOM 1254 O O . THR A 1 156 ? 19.254 36.540 -62.117 1.00 86.25 156 THR A O 1
ATOM 1257 N N . SER A 1 157 ? 17.017 36.339 -62.101 1.00 86.81 157 SER A N 1
ATOM 1258 C CA . SER A 1 157 ? 16.784 37.385 -61.101 1.00 86.81 157 SER A CA 1
ATOM 1259 C C . SER A 1 157 ? 17.177 36.939 -59.694 1.00 86.81 157 SER A C 1
ATOM 1261 O O . SER A 1 157 ? 17.778 37.720 -58.956 1.00 86.81 157 SER A O 1
ATOM 1263 N N . ASP A 1 158 ? 16.897 35.684 -59.329 1.00 87.62 158 ASP A N 1
ATOM 1264 C CA . ASP A 1 158 ? 17.222 35.171 -57.993 1.00 87.62 158 ASP A CA 1
ATOM 1265 C C . ASP A 1 158 ? 18.730 34.929 -57.840 1.00 87.62 158 ASP A C 1
ATOM 1267 O O . ASP A 1 158 ? 19.299 35.231 -56.791 1.00 87.62 158 ASP A O 1
ATOM 1271 N N . LEU A 1 159 ? 19.413 34.510 -58.913 1.00 84.81 159 LEU A N 1
ATOM 1272 C CA . LEU A 1 159 ? 20.877 34.454 -58.965 1.00 84.81 159 LEU A CA 1
ATOM 1273 C C . LEU A 1 159 ? 21.535 35.824 -58.752 1.00 84.81 159 LEU A C 1
ATOM 1275 O O . LEU A 1 159 ? 22.542 35.916 -58.050 1.00 84.81 159 LEU A O 1
ATOM 1279 N N . GLN A 1 160 ? 20.971 36.896 -59.320 1.00 87.12 160 GLN A N 1
ATOM 1280 C CA . GLN A 1 160 ? 21.479 38.258 -59.107 1.00 87.12 160 GLN A CA 1
ATOM 1281 C C . GLN A 1 160 ? 21.265 38.755 -57.669 1.00 87.12 160 GLN A C 1
ATOM 1283 O O . GLN A 1 160 ? 22.048 39.582 -57.201 1.00 87.12 160 GLN A O 1
ATOM 1288 N N . ALA A 1 161 ? 20.237 38.253 -56.975 1.00 89.62 161 ALA A N 1
ATOM 1289 C CA . ALA A 1 161 ? 19.911 38.599 -55.589 1.00 89.62 161 ALA A CA 1
ATOM 1290 C C . ALA A 1 161 ? 20.600 37.699 -54.538 1.00 89.62 161 ALA A C 1
ATOM 1292 O O . ALA A 1 161 ? 20.631 38.033 -53.347 1.00 89.62 161 ALA A O 1
ATOM 1293 N N . LEU A 1 162 ? 21.161 36.558 -54.956 1.00 87.38 162 LEU A N 1
ATOM 1294 C CA . LEU A 1 162 ? 21.797 35.575 -54.076 1.00 87.38 162 LEU A CA 1
ATOM 1295 C C . LEU A 1 162 ? 22.948 36.160 -53.227 1.00 87.38 162 LEU A C 1
ATOM 1297 O O . LEU A 1 162 ? 22.972 35.885 -52.022 1.00 87.38 162 LEU A O 1
ATOM 1301 N N . PRO A 1 163 ? 23.865 37.001 -53.755 1.00 87.81 163 PRO A N 1
ATOM 1302 C CA . PRO A 1 163 ? 24.929 37.601 -52.945 1.00 87.81 163 PRO A CA 1
ATOM 1303 C C . PRO A 1 163 ? 24.402 38.463 -51.788 1.00 87.81 163 PRO A C 1
ATOM 1305 O O . PRO A 1 163 ? 24.926 38.404 -50.674 1.00 87.81 163 PRO A O 1
ATOM 1308 N N . GLN A 1 164 ? 23.336 39.235 -52.018 1.00 89.12 164 GLN A N 1
ATOM 1309 C CA . GLN A 1 164 ? 22.694 40.062 -50.994 1.00 89.12 164 GLN A CA 1
ATOM 1310 C C . GLN A 1 164 ? 21.959 39.191 -49.966 1.00 89.12 164 GLN A C 1
ATOM 1312 O O . GLN A 1 164 ? 22.005 39.481 -48.769 1.00 89.12 164 GLN A O 1
ATOM 1317 N N . GLY A 1 165 ? 21.339 38.090 -50.406 1.00 86.31 165 GLY A N 1
ATOM 1318 C CA . GLY A 1 165 ? 20.726 37.093 -49.525 1.00 86.31 165 GLY A CA 1
ATOM 1319 C C . GLY A 1 165 ? 21.740 36.422 -48.591 1.00 86.31 165 GLY A C 1
ATOM 1320 O O . GLY A 1 165 ? 21.512 36.346 -47.381 1.00 86.31 165 GLY A O 1
ATOM 1321 N N . LEU A 1 166 ? 22.896 36.014 -49.123 1.00 87.88 166 LEU A N 1
ATOM 1322 C CA . LEU A 1 166 ? 23.998 35.445 -48.338 1.00 87.88 166 LEU A CA 1
ATOM 1323 C C . LEU A 1 166 ? 24.576 36.461 -47.342 1.00 87.88 166 LEU A C 1
ATOM 1325 O O . LEU A 1 166 ? 24.821 36.111 -46.186 1.00 87.88 166 LEU A O 1
ATOM 1329 N N . ALA A 1 167 ? 24.722 37.730 -47.732 1.00 86.19 167 ALA A N 1
ATOM 1330 C CA . ALA A 1 167 ? 25.128 38.797 -46.814 1.00 86.19 167 ALA A CA 1
ATOM 1331 C C . ALA A 1 167 ? 24.112 38.996 -45.671 1.00 86.19 167 ALA A C 1
ATOM 1333 O O . ALA A 1 167 ? 24.493 39.121 -44.502 1.00 86.19 167 ALA A O 1
ATOM 1334 N N . GLY A 1 168 ? 22.814 38.953 -45.990 1.00 88.50 168 GLY A N 1
ATOM 1335 C CA . GLY A 1 168 ? 21.730 38.993 -45.010 1.00 88.50 168 GLY A CA 1
ATOM 1336 C C . GLY A 1 168 ? 21.776 37.818 -44.030 1.00 88.50 168 GLY A C 1
ATOM 1337 O O . GLY A 1 168 ? 21.637 38.021 -42.823 1.00 88.50 168 GLY A O 1
ATOM 1338 N N . LEU A 1 169 ? 22.039 36.601 -44.516 1.00 87.69 169 LEU A N 1
ATOM 1339 C CA . LEU A 1 169 ? 22.211 35.418 -43.669 1.00 87.69 169 LEU A CA 1
ATOM 1340 C C . LEU A 1 169 ? 23.411 35.580 -42.730 1.00 87.69 169 LEU A C 1
ATOM 1342 O O . LEU A 1 169 ? 23.262 35.430 -41.519 1.00 87.69 169 LEU A O 1
ATOM 1346 N N . LEU A 1 170 ? 24.576 35.959 -43.264 1.00 87.81 170 LEU A N 1
ATOM 1347 C CA . LEU A 1 170 ? 25.799 36.133 -42.479 1.00 87.81 170 LEU A CA 1
ATOM 1348 C C . LEU A 1 170 ? 25.623 37.157 -41.356 1.00 87.81 170 LEU A C 1
ATOM 1350 O O . LEU A 1 170 ? 26.119 36.930 -40.256 1.00 87.81 170 LEU A O 1
ATOM 1354 N N . SER A 1 171 ? 24.870 38.239 -41.582 1.00 87.62 171 SER A N 1
ATOM 1355 C CA . SER A 1 171 ? 24.602 39.245 -40.544 1.00 87.62 171 SER A CA 1
ATOM 1356 C C . SER A 1 171 ? 23.814 38.711 -39.337 1.00 87.62 171 SER A C 1
ATOM 1358 O O . SER A 1 171 ? 23.970 39.243 -38.238 1.00 87.62 171 SER A O 1
ATOM 1360 N N . LYS A 1 172 ? 23.028 37.640 -39.523 1.00 89.75 172 LYS A N 1
ATOM 1361 C CA . LYS A 1 172 ? 22.212 36.990 -38.482 1.00 89.75 172 LYS A CA 1
ATOM 1362 C C . LYS A 1 172 ? 22.925 35.838 -37.767 1.00 89.75 172 LYS A C 1
ATOM 1364 O O . LYS A 1 172 ? 22.446 35.395 -36.729 1.00 89.75 172 LYS A O 1
ATOM 1369 N N . VAL A 1 173 ? 24.041 35.349 -38.308 1.00 90.31 173 VAL A N 1
ATOM 1370 C CA . VAL A 1 173 ? 24.850 34.280 -37.699 1.00 90.31 173 VAL A CA 1
ATOM 1371 C C . VAL A 1 173 ? 25.800 34.872 -36.655 1.00 90.31 173 VAL A C 1
ATOM 1373 O O . VAL A 1 173 ? 26.339 35.968 -36.855 1.00 90.31 173 VAL A O 1
ATOM 1376 N N . GLU A 1 174 ? 26.015 34.143 -35.556 1.00 91.62 174 GLU A N 1
ATOM 1377 C CA . GLU A 1 174 ? 26.945 34.521 -34.488 1.00 91.62 174 GLU A CA 1
ATOM 1378 C C . GLU A 1 174 ? 28.367 34.796 -35.016 1.00 91.62 174 GLU A C 1
ATOM 1380 O O . GLU A 1 174 ? 28.811 34.135 -35.961 1.00 91.62 174 GLU A O 1
ATOM 1385 N N . PRO A 1 175 ? 29.121 35.743 -34.418 1.00 87.69 175 PRO A N 1
ATOM 1386 C CA . PRO A 1 175 ? 30.425 36.156 -34.942 1.00 87.69 175 PRO A CA 1
ATOM 1387 C C . PRO A 1 175 ? 31.449 35.020 -35.092 1.00 87.69 175 PRO A C 1
ATOM 1389 O O . PRO A 1 175 ? 32.184 35.000 -36.076 1.00 87.69 175 PRO A O 1
ATOM 1392 N N . SER A 1 176 ? 31.484 34.064 -34.161 1.00 86.69 176 SER A N 1
ATOM 1393 C CA . SER A 1 176 ? 32.397 32.909 -34.178 1.00 86.69 176 SER A CA 1
ATOM 1394 C C . SER A 1 176 ? 32.094 31.949 -35.334 1.00 86.69 176 SER A C 1
ATOM 1396 O O . SER A 1 176 ? 32.984 31.620 -36.118 1.00 86.69 176 SER A O 1
ATOM 1398 N N . SER A 1 177 ? 30.830 31.555 -35.497 1.00 88.69 177 SER A N 1
ATOM 1399 C CA . SER A 1 177 ? 30.382 30.674 -36.584 1.00 88.69 177 SER A CA 1
ATOM 1400 C C . SER A 1 177 ? 30.427 31.357 -37.953 1.00 88.69 177 SER A C 1
ATOM 1402 O O . SER A 1 177 ? 30.658 30.700 -38.965 1.00 88.69 177 SER A O 1
ATOM 1404 N N . ARG A 1 178 ? 30.252 32.685 -38.004 1.00 89.44 178 ARG A N 1
ATOM 1405 C CA . ARG A 1 178 ? 30.353 33.479 -39.237 1.00 89.44 178 ARG A CA 1
ATOM 1406 C C . ARG A 1 178 ? 31.749 33.408 -39.848 1.00 89.44 178 ARG A C 1
ATOM 1408 O O . ARG A 1 178 ? 31.860 33.268 -41.061 1.00 89.44 178 ARG A O 1
ATOM 1415 N N . VAL A 1 179 ? 32.799 33.515 -39.030 1.00 88.56 179 VAL A N 1
ATOM 1416 C CA . VAL A 1 179 ? 34.190 33.449 -39.509 1.00 88.56 179 VAL A CA 1
ATOM 1417 C C . VAL A 1 179 ? 34.474 32.084 -40.133 1.00 88.56 179 VAL A C 1
ATOM 1419 O O . VAL A 1 179 ? 34.973 32.031 -41.255 1.00 88.56 179 VAL A O 1
ATOM 1422 N N . GLN A 1 180 ? 34.072 31.005 -39.456 1.00 88.06 180 GLN A N 1
ATOM 1423 C CA . GLN A 1 180 ? 34.209 29.639 -39.969 1.00 88.06 180 GLN A CA 1
ATOM 1424 C C . GLN A 1 180 ? 33.441 29.446 -41.282 1.00 88.06 180 GLN A C 1
ATOM 1426 O O . GLN A 1 180 ? 33.998 28.954 -42.257 1.00 88.06 180 GLN A O 1
ATOM 1431 N N . LEU A 1 181 ? 32.186 29.901 -41.349 1.00 87.31 181 LEU A N 1
ATOM 1432 C CA . LEU A 1 181 ? 31.365 29.766 -42.553 1.00 87.31 181 LEU A CA 1
ATOM 1433 C C . LEU A 1 181 ? 31.953 30.520 -43.757 1.00 87.31 181 LEU A C 1
ATOM 1435 O O . LEU A 1 181 ? 31.928 30.010 -44.873 1.00 87.31 181 LEU A O 1
ATOM 1439 N N . VAL A 1 182 ? 32.496 31.723 -43.550 1.00 87.69 182 VAL A N 1
ATOM 1440 C CA . VAL A 1 182 ? 33.150 32.497 -44.620 1.00 87.69 182 VAL A CA 1
ATOM 1441 C C . VAL A 1 182 ? 34.410 31.796 -45.123 1.00 87.69 182 VAL A C 1
ATOM 1443 O O . VAL A 1 182 ? 34.679 31.820 -46.323 1.00 87.69 182 VAL A O 1
ATOM 1446 N N . GLU A 1 183 ? 35.185 31.185 -44.229 1.00 88.88 183 GLU A N 1
ATOM 1447 C CA . GLU A 1 183 ? 36.375 30.426 -44.608 1.00 88.88 183 GLU A CA 1
ATOM 1448 C C . GLU A 1 183 ? 36.013 29.199 -45.456 1.00 88.88 183 GLU A C 1
ATOM 1450 O O . GLU A 1 183 ? 36.592 29.007 -46.523 1.00 88.88 183 GLU A O 1
ATOM 1455 N N . GLU A 1 184 ? 35.006 28.427 -45.043 1.00 88.06 184 GLU A N 1
ATOM 1456 C CA . GLU A 1 184 ? 34.544 27.254 -45.794 1.00 88.06 184 GLU A CA 1
ATOM 1457 C C . GLU A 1 184 ? 33.943 27.632 -47.155 1.00 88.06 184 GLU A C 1
ATOM 1459 O O . GLU A 1 184 ? 34.274 27.023 -48.168 1.00 88.06 184 GLU A O 1
ATOM 1464 N N . LEU A 1 185 ? 33.139 28.698 -47.231 1.00 87.00 185 LEU A N 1
ATOM 1465 C CA . LEU A 1 185 ? 32.618 29.184 -48.515 1.00 87.00 185 LEU A CA 1
ATOM 1466 C C . LEU A 1 185 ? 33.736 29.639 -49.461 1.00 87.00 185 LEU A C 1
ATOM 1468 O O . LEU A 1 185 ? 33.643 29.415 -50.665 1.00 87.00 185 LEU A O 1
ATOM 1472 N N . ARG A 1 186 ? 34.810 30.250 -48.942 1.00 87.88 186 ARG A N 1
ATOM 1473 C CA . ARG A 1 186 ? 35.975 30.613 -49.763 1.00 87.88 186 ARG A CA 1
ATOM 1474 C C . ARG A 1 186 ? 36.691 29.387 -50.319 1.00 87.88 186 ARG A C 1
ATOM 1476 O O . ARG A 1 186 ? 37.082 29.441 -51.476 1.00 87.88 186 ARG A O 1
ATOM 1483 N N . LYS A 1 187 ? 36.824 28.310 -49.534 1.00 90.06 187 LYS A N 1
ATOM 1484 C CA . LYS A 1 187 ? 37.423 27.040 -49.987 1.00 90.06 187 LYS A CA 1
ATOM 1485 C C . LYS A 1 187 ? 36.627 26.387 -51.118 1.00 90.06 187 LYS A C 1
ATOM 1487 O O . LYS A 1 187 ? 37.213 25.734 -51.966 1.00 90.06 187 LYS A O 1
ATOM 1492 N N . VAL A 1 188 ? 35.304 26.557 -51.131 1.00 84.06 188 VAL A N 1
ATOM 1493 C CA . VAL A 1 188 ? 34.432 26.025 -52.196 1.00 84.06 188 VAL A CA 1
ATOM 1494 C C . VAL A 1 188 ? 34.498 26.869 -53.478 1.00 84.06 188 VAL A C 1
ATOM 1496 O O . VAL A 1 188 ? 34.242 26.357 -54.563 1.00 84.06 188 VAL A O 1
ATOM 1499 N N . LEU A 1 189 ? 34.820 28.162 -53.362 1.00 79.62 189 LEU A N 1
ATOM 1500 C CA . LEU A 1 189 ? 34.865 29.114 -54.481 1.00 79.62 189 LEU A CA 1
ATOM 1501 C C . LEU A 1 189 ? 36.262 29.282 -55.109 1.00 79.62 189 LEU A C 1
ATOM 1503 O O . LEU A 1 189 ? 36.372 29.962 -56.131 1.00 79.62 189 LEU A O 1
ATOM 1507 N N . SER A 1 190 ? 37.308 28.728 -54.488 1.00 67.31 190 SER A N 1
ATOM 1508 C CA . SER A 1 190 ? 38.696 28.707 -54.980 1.00 67.31 190 SER A CA 1
ATOM 1509 C C . SER A 1 190 ? 38.985 27.467 -55.810 1.00 67.31 190 SER A C 1
ATOM 1511 O O . SER A 1 190 ? 39.614 27.618 -56.878 1.00 67.31 190 SER A O 1
#

Secondary structure (DSSP, 8-state):
--B-TT-B--SS-HHHHHHHHS-HHHHHHHHHHH-HHHHHHHHHHHHHHHHT-HHHHHHHHHHHHHHHHHHHHHHHHHHHHHHHHTTBHHHHHHTTSSS-B--GGGHHHHHHHHHHHHHHHHHHHHHT-GGGGHHHHHHHHHHHHHHHHHHHHT-HHHHHHHHHHHHHHHHHS-HHHHHHHHHHHHHHH-

Sequence (190 aa):
MYAERTAKGNVLEPEGMIEIKFRTKELLECMGRLDQHLINLKESLQAARGSGDPGVVEALKVQIRSREKQLLPVYTQIATRFAELHDTSLRMASKGVIKEVVDWENSRSFFYKRLNRRVAEGSLVKVDDPRNYEEQLQELRVEKILLQLSSIGESTSDLQALPQGLAGLLSKVEPSSRVQLVEELRKVLS

pLDDT: mean 91.46, std 6.66, range [66.88, 97.69]

Nearest PDB structures (foldseek):
  3tvw-assembly1_A  TM=9.664E-01  e=5.785E-09  Saccharomyces cerevisiae S288C
  5cte-assembly1_C  TM=6.694E-01  e=1.748E-10  Saccharomyces cerevisiae
  4wz8-assembly1_C  TM=7.135E-01  e=8.112E-10  Saccharomyces cerevisiae S288C
  3tdc-assembly1_A  TM=6.313E-01  e=1.454E-10  Homo sapiens
  4asi-assembly2_D  TM=6.220E-01  e=5.612E-10  Homo sapiens